Protein AF-A0A1G8K742-F1 (afdb_monomer)

Radius of gyration: 28.36 Å; Cα contacts (8 Å, |Δi|>4): 478; chains: 1; bounding box: 85×46×81 Å

Nearest PDB structures (foldseek):
  1j8k-assembly1_A  TM=5.543E-01  e=5.744E-02  Homo sapiens
  2bpb-assembly1_A  TM=5.027E-01  e=2.893E-02  Ancylobacter novellus
  7jg2-assembly1_E  TM=5.617E-01  e=4.244E-01  Mus musculus
  7kek-assembly1_C  TM=5.506E-01  e=4.008E-01  Tetrahymena thermophila
  5j12-assembly1_B  TM=5.180E-01  e=4.244E-01  Mus musculus

Organism: NCBI:txid718193

Sequence (312 aa):
MAKGVVFWLLLLSTASVHARNVEHLSINQVHSRPGEPLELTINVVGDAFVVEQLRFFLVQDGHRTLLHRSSVNNYKLHLEGSEPVNGNRAEVLVSSLFHDSADTQIHFSVTLDGDKAHSPQVMTSVQPVAAATVTAAAPRTRSATLKACPLNGNSFWSMSRELAPQLGLGHYGAMMALLQVNPDCFTNGDPQKLHCEALACPPALVLNQWQNEARAKLAFYRAPEVKPRPAIVMDKRSLWSVARDTATKMGLGRYGALMALVQANPGCFRSGNPNYLICEQLSWPEAKIIGHWNSEVSAKKRFESLSKAGVR

Foldseek 3Di:
DDDDDDDDDDDDPPPPPPDWDFPDKWWDAWAAAAFAWTKGKMFTDTDLVQVVQKWKWWADPNDTFTWDWDDPDSGMIITTGPGGDHDQKIKMKIAGLQDPPPLRIQIFMWGRPHPDGDTGDRPPPNDDDDDDDDDDDDDDDDDDPPFWQACVPPQLQVSLCVCQVVLSAHSLLSSQQQLVQCVVQADLSPSRRGDDRITGHGDPVSSVVSRPVVVSVVVNPVVDPCPQDPWAFCPVPALQVVLVVCQVVLVADSLLSSQQQLVQCVVQADVSQSRRGNDRTTGHGDNVSSVVSRDVVVSVVVNVVSNVVPPD

Solvent-accessible surface area (backbone atoms only — not comparable to full-atom values): 18296 Å² total; per-residue (Å²): 136,87,88,82,89,82,84,85,84,79,79,83,81,77,78,78,78,76,80,88,56,80,75,43,76,46,67,66,47,53,70,26,40,58,62,34,39,45,34,35,33,32,38,46,45,51,51,67,71,60,59,72,33,57,43,45,24,43,46,54,99,91,42,77,45,73,37,48,77,46,78,77,50,98,43,31,36,38,37,39,39,94,52,55,36,75,58,51,53,47,35,38,40,35,28,42,80,89,37,81,52,79,94,55,46,49,58,40,57,42,62,34,49,56,90,64,49,65,74,56,76,72,63,76,80,76,78,87,75,78,94,76,83,89,80,90,78,86,84,88,74,87,85,76,84,64,76,60,41,78,35,89,90,48,53,63,67,61,40,21,52,68,43,6,71,81,67,72,30,38,47,42,7,29,41,51,28,39,46,71,64,35,47,88,35,17,61,93,64,34,77,89,42,67,74,57,78,60,41,57,46,58,53,70,75,47,43,67,73,21,54,52,35,70,60,22,41,51,48,55,70,61,44,62,78,74,67,75,71,76,60,46,68,36,86,92,52,52,64,67,57,53,14,53,75,42,5,74,82,67,73,30,43,54,41,8,29,36,48,20,44,46,69,53,34,61,90,31,21,57,89,61,10,75,85,41,69,75,53,63,57,40,57,78,49,52,71,71,46,43,62,74,21,61,45,44,69,61,24,42,56,49,50,55,55,33,53,62,60,58,79,115

Secondary structure (DSSP, 8-state):
---------------------EEEEEEEEE-PPTTSEEEEEEEEEE-HHHHTTEEEEEEETTEEEEPEEEEEETTEEEEEEEEE-SSSEEEEEEEETTB-SGGG-EEEEEE--TT--------------------PPPPP--------EE-TT--HHHHHHHHHHHHTS-HHHHHHHHHHH-GGGBGGG-TT-B--SEEPPPPHHHHHHT--HHHHHHHHHHS----PPPPEE-TT--HHHHHHHHHHHHT--HHHHHHHHHHH-GGGBGGG-TT-B--SEEPPPPHHHHHHT--HHHHHHHHHHHHHHTT-

Mean predicted aligned error: 19.48 Å

pLDDT: mean 74.61, std 19.93, range [25.94, 97.56]

Structure (mmCIF, N/CA/C/O backbone):
data_AF-A0A1G8K742-F1
#
_entry.id   AF-A0A1G8K742-F1
#
loop_
_atom_site.group_PDB
_atom_site.id
_atom_site.type_symbol
_atom_site.label_atom_id
_atom_site.label_alt_id
_atom_site.label_comp_id
_atom_site.label_asym_id
_atom_site.label_entity_id
_atom_site.label_seq_id
_atom_site.pdbx_PDB_ins_code
_atom_site.Cartn_x
_atom_site.Cartn_y
_atom_site.Cartn_z
_atom_site.occupancy
_atom_site.B_iso_or_equiv
_atom_site.auth_seq_id
_atom_site.auth_comp_id
_atom_site.auth_asym_id
_atom_site.auth_atom_id
_atom_site.pdbx_PDB_model_num
ATOM 1 N N . MET A 1 1 ? 60.075 24.346 11.121 1.00 41.12 1 MET A N 1
ATOM 2 C CA . MET A 1 1 ? 59.333 23.703 12.224 1.00 41.12 1 MET A CA 1
ATOM 3 C C . MET A 1 1 ? 57.973 24.372 12.358 1.00 41.12 1 MET A C 1
ATOM 5 O O . MET A 1 1 ? 57.927 25.592 12.360 1.00 41.12 1 MET A O 1
ATOM 9 N N . ALA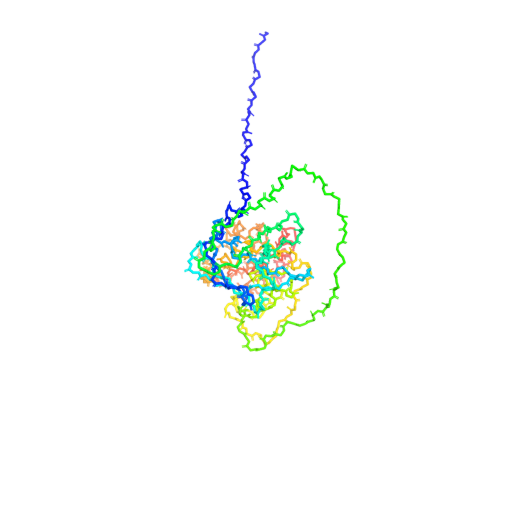 A 1 2 ? 56.937 23.545 12.526 1.00 44.25 2 ALA A N 1
ATOM 10 C CA . ALA A 1 2 ? 55.597 23.835 13.048 1.00 44.25 2 ALA A CA 1
ATOM 11 C C . ALA A 1 2 ? 54.505 24.454 12.133 1.00 44.25 2 ALA A C 1
ATOM 13 O O . ALA A 1 2 ? 54.686 25.509 11.536 1.00 44.25 2 ALA A O 1
ATOM 14 N N . LYS A 1 3 ? 53.319 23.823 12.267 1.00 39.44 3 LYS A N 1
ATOM 15 C CA . LYS A 1 3 ? 51.925 24.278 12.039 1.00 39.44 3 LYS A CA 1
ATOM 16 C C . LYS A 1 3 ? 51.399 24.116 10.598 1.00 39.44 3 LYS A C 1
ATOM 18 O O . LYS A 1 3 ? 52.023 24.576 9.664 1.00 39.44 3 LYS A O 1
ATOM 23 N N . GLY A 1 4 ? 50.254 23.487 10.336 1.00 36.38 4 GLY A N 1
ATOM 24 C CA . GLY A 1 4 ? 49.206 23.001 11.226 1.00 36.38 4 GLY A CA 1
ATOM 25 C C . GLY A 1 4 ? 48.224 22.093 10.481 1.00 36.38 4 GLY A C 1
ATOM 26 O O . GLY A 1 4 ? 48.025 22.205 9.276 1.00 36.38 4 GLY A O 1
ATOM 27 N N . VAL A 1 5 ? 47.654 21.166 11.243 1.00 49.41 5 VAL A N 1
ATOM 28 C CA . VAL A 1 5 ? 46.592 20.235 10.865 1.00 49.41 5 VAL A CA 1
ATOM 29 C C . VAL A 1 5 ? 45.281 21.016 10.750 1.00 49.41 5 VAL A C 1
ATOM 31 O O . VAL A 1 5 ? 44.899 21.688 11.705 1.00 49.41 5 VAL A O 1
ATOM 34 N N . VAL A 1 6 ? 44.575 20.912 9.621 1.00 50.62 6 VAL A N 1
ATOM 35 C CA . VAL A 1 6 ? 43.175 21.352 9.510 1.00 50.62 6 VAL A CA 1
ATOM 36 C C . VAL A 1 6 ? 42.307 20.114 9.330 1.00 50.62 6 VAL A C 1
ATOM 38 O O . VAL A 1 6 ? 42.258 19.498 8.269 1.00 50.62 6 VAL A O 1
ATOM 41 N N . PHE A 1 7 ? 41.666 19.742 10.433 1.00 44.56 7 PHE A N 1
ATOM 42 C CA . PHE A 1 7 ? 40.641 18.715 10.548 1.00 44.56 7 PHE A CA 1
ATOM 43 C C . PHE A 1 7 ? 39.341 19.284 9.957 1.00 44.56 7 PHE A C 1
ATOM 45 O O . PHE A 1 7 ? 38.798 20.247 10.497 1.00 44.56 7 PHE A O 1
ATOM 52 N N . TRP A 1 8 ? 38.838 18.729 8.851 1.00 48.31 8 TRP A N 1
ATOM 53 C CA . TRP A 1 8 ? 37.504 19.077 8.351 1.00 48.31 8 TRP A CA 1
ATOM 54 C C . TRP A 1 8 ? 36.478 18.106 8.937 1.00 48.31 8 TRP A C 1
ATOM 56 O O . TRP A 1 8 ? 36.370 16.947 8.542 1.00 48.31 8 TRP A O 1
ATOM 66 N N . LEU A 1 9 ? 35.771 18.611 9.944 1.00 48.31 9 LEU A N 1
ATOM 67 C CA . LEU A 1 9 ? 34.663 17.986 10.648 1.00 48.31 9 LEU A CA 1
ATOM 68 C C . LEU A 1 9 ? 33.401 18.140 9.779 1.00 48.31 9 LEU A C 1
ATOM 70 O O . LEU A 1 9 ? 32.809 19.217 9.736 1.00 48.31 9 LEU A O 1
ATOM 74 N N . LEU A 1 10 ? 33.006 17.097 9.046 1.00 43.19 10 LEU A N 1
ATOM 75 C CA . LEU A 1 10 ? 31.759 17.105 8.273 1.00 43.19 10 LEU A CA 1
ATOM 76 C C . LEU A 1 10 ? 30.641 16.430 9.072 1.00 43.19 10 LEU A C 1
ATOM 78 O O . LEU A 1 10 ? 30.664 15.231 9.341 1.00 43.19 10 LEU A O 1
ATOM 82 N N . LEU A 1 11 ? 29.702 17.287 9.472 1.00 39.34 11 LEU A N 1
ATOM 83 C CA . LEU A 1 11 ? 28.493 17.052 10.247 1.00 39.34 11 LEU A CA 1
ATOM 84 C C . LEU A 1 11 ? 27.749 15.757 9.883 1.00 39.34 11 LEU A C 1
ATOM 86 O O . LEU A 1 11 ? 27.184 15.629 8.797 1.00 39.34 11 LEU A O 1
ATOM 90 N N . LEU A 1 12 ? 27.629 14.866 10.870 1.00 40.75 12 LEU A N 1
ATOM 91 C CA . LEU A 1 12 ? 26.560 13.875 10.931 1.00 40.75 12 LEU A CA 1
ATOM 92 C C . LEU A 1 12 ? 25.218 14.599 11.095 1.00 40.75 12 LEU A C 1
ATOM 94 O O . LEU A 1 12 ? 24.884 15.080 12.175 1.00 40.75 12 LEU A O 1
ATOM 98 N N . SER A 1 13 ? 24.432 14.664 10.024 1.00 35.12 13 SER A N 1
ATOM 99 C CA . SER A 1 13 ? 23.017 15.030 10.099 1.00 35.12 13 SER A CA 1
ATOM 100 C C . SER A 1 13 ? 22.247 13.812 10.616 1.00 35.12 13 SER A C 1
ATOM 102 O O . SER A 1 13 ? 21.792 12.968 9.846 1.00 35.12 13 SER A O 1
ATOM 104 N N . THR A 1 14 ? 22.131 13.672 11.936 1.00 35.28 14 THR A N 1
ATOM 105 C CA . THR A 1 14 ? 21.194 12.716 12.530 1.00 35.28 14 THR A CA 1
ATOM 106 C C . THR A 1 14 ? 19.783 13.233 12.271 1.00 35.28 14 THR A C 1
ATOM 108 O O . THR A 1 14 ? 19.314 14.150 12.942 1.00 35.28 14 THR A O 1
ATOM 111 N N . ALA A 1 15 ? 19.104 12.678 11.268 1.00 35.41 15 ALA A N 1
ATOM 112 C CA . ALA A 1 15 ? 17.666 12.844 11.148 1.00 35.41 15 ALA A CA 1
ATOM 113 C C . ALA A 1 15 ? 17.024 12.154 12.358 1.00 35.41 15 ALA A C 1
ATOM 115 O O . ALA A 1 15 ? 16.980 10.926 12.429 1.00 35.41 15 ALA A O 1
ATOM 116 N N . SER A 1 16 ? 16.568 12.943 13.331 1.00 31.92 16 SER A N 1
ATOM 117 C CA . SER A 1 16 ? 15.774 12.443 14.449 1.00 31.92 16 SER A CA 1
ATOM 118 C C . SER A 1 16 ? 14.459 11.903 13.901 1.00 31.92 16 SER A C 1
ATOM 120 O O . SER A 1 16 ? 13.527 12.659 13.614 1.00 31.92 16 SER A O 1
ATOM 122 N N . VAL A 1 17 ? 14.386 10.583 13.734 1.00 35.59 17 VAL A N 1
ATOM 123 C CA . VAL A 1 17 ? 13.129 9.868 13.527 1.00 35.59 17 VAL A CA 1
ATOM 124 C C . VAL A 1 17 ? 12.307 10.081 14.795 1.00 35.59 17 VAL A C 1
ATOM 126 O O . VAL A 1 17 ? 12.571 9.464 15.822 1.00 35.59 17 VAL A O 1
ATOM 129 N N . HIS A 1 18 ? 11.354 11.011 14.753 1.00 34.62 18 HIS A N 1
ATOM 130 C CA . HIS A 1 18 ? 10.411 11.192 15.849 1.00 34.62 18 HIS A CA 1
ATOM 131 C C . HIS A 1 18 ? 9.532 9.941 15.913 1.00 34.62 18 HIS A C 1
ATOM 133 O O . HIS A 1 18 ? 8.782 9.648 14.978 1.00 34.62 18 HIS A O 1
ATOM 139 N N . ALA A 1 19 ? 9.664 9.178 16.997 1.00 35.62 19 ALA A N 1
ATOM 140 C CA . ALA A 1 19 ? 8.744 8.100 17.319 1.00 35.62 19 ALA A CA 1
ATOM 141 C C . ALA A 1 19 ? 7.356 8.713 17.565 1.00 35.62 19 ALA A C 1
ATOM 143 O O . ALA A 1 19 ? 7.204 9.601 18.402 1.00 35.62 19 ALA A O 1
ATOM 144 N N . ARG A 1 20 ? 6.358 8.291 16.784 1.00 46.97 20 ARG A N 1
ATOM 145 C CA . ARG A 1 20 ? 4.969 8.753 16.908 1.00 46.97 20 ARG A CA 1
ATOM 146 C C . ARG A 1 20 ? 4.300 7.984 18.044 1.00 46.97 20 ARG A C 1
ATOM 148 O O . ARG A 1 20 ? 4.162 6.770 17.934 1.00 46.97 20 ARG A O 1
ATOM 155 N N . ASN A 1 21 ? 3.887 8.685 19.096 1.00 55.66 21 ASN A N 1
ATOM 156 C CA . ASN A 1 21 ? 3.278 8.105 20.295 1.00 55.66 21 ASN A CA 1
ATOM 157 C C . ASN A 1 21 ? 1.859 8.661 20.508 1.00 55.66 21 ASN A C 1
ATOM 159 O O . ASN A 1 21 ? 1.516 9.718 19.978 1.00 55.66 21 ASN A O 1
ATOM 163 N N . VAL A 1 22 ? 1.035 7.956 21.293 1.00 55.38 22 VAL A N 1
ATOM 164 C CA . VAL A 1 22 ? -0.133 8.584 21.932 1.00 55.38 22 VAL A CA 1
ATOM 165 C C . VAL A 1 22 ? 0.420 9.567 22.954 1.00 55.38 22 VAL A C 1
ATOM 167 O O . VAL A 1 22 ? 1.151 9.162 23.855 1.00 55.38 22 VAL A O 1
ATOM 170 N N . GLU A 1 23 ? 0.123 10.851 22.790 1.00 58.19 23 GLU A N 1
ATOM 171 C CA . GLU A 1 23 ? 0.638 11.891 23.683 1.00 58.19 23 GLU A CA 1
ATOM 172 C C . GLU A 1 23 ? -0.195 11.964 24.960 1.00 58.19 23 GLU A C 1
ATOM 174 O O . GLU A 1 23 ? 0.343 12.144 26.051 1.00 58.19 23 GLU A O 1
ATOM 179 N N . HIS A 1 24 ? -1.513 11.797 24.834 1.00 64.50 24 HIS A N 1
ATOM 180 C CA . HIS A 1 24 ? -2.424 11.874 25.962 1.00 64.50 24 HIS A CA 1
ATOM 181 C C . HIS A 1 24 ? -3.714 11.091 25.706 1.00 64.50 24 HIS A C 1
ATOM 183 O O . HIS A 1 24 ? -4.281 11.128 24.613 1.00 64.50 24 HIS A O 1
ATOM 189 N N . LEU A 1 25 ? -4.222 10.432 26.745 1.00 73.62 25 LEU A N 1
ATOM 190 C CA . LEU A 1 25 ? -5.526 9.777 26.747 1.00 73.62 25 LEU A CA 1
ATOM 191 C C . LEU A 1 25 ? -6.240 10.121 28.053 1.00 73.62 25 LEU A C 1
ATOM 193 O O . LEU A 1 25 ? -5.670 9.958 29.130 1.00 73.62 25 LEU A O 1
ATOM 197 N N . SER A 1 26 ? -7.481 10.597 27.969 1.00 73.56 26 SER A N 1
ATOM 198 C CA . SER A 1 26 ? -8.303 10.877 29.148 1.00 73.56 26 SER A CA 1
ATOM 199 C C . SER A 1 26 ? -9.765 10.528 28.931 1.00 73.56 26 SER A C 1
ATOM 201 O O . SER A 1 26 ? -10.294 10.640 27.829 1.00 73.56 26 SER A O 1
AT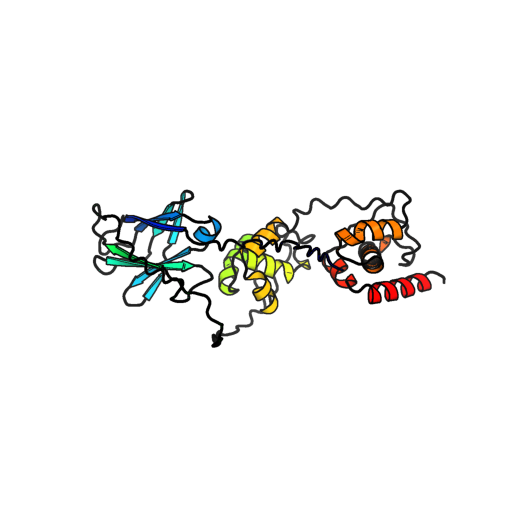OM 203 N N . ILE A 1 27 ? -10.446 10.133 30.003 1.00 79.19 27 ILE A N 1
ATOM 204 C CA . ILE A 1 27 ? -11.899 9.966 29.982 1.00 79.19 27 ILE A CA 1
ATOM 205 C C . ILE A 1 27 ? -12.549 11.328 30.176 1.00 79.19 27 ILE A C 1
ATOM 207 O O . ILE A 1 27 ? -12.141 12.107 31.035 1.00 79.19 27 ILE A O 1
ATOM 211 N N . ASN A 1 28 ? -13.556 11.601 29.356 1.00 77.31 28 ASN A N 1
ATOM 212 C CA . ASN A 1 28 ? -14.324 12.833 29.389 1.00 77.31 28 ASN A CA 1
ATOM 213 C C . ASN A 1 28 ? -15.616 12.639 30.190 1.00 77.31 28 ASN A C 1
ATOM 215 O O . ASN A 1 28 ? -15.854 13.349 31.160 1.00 77.31 28 ASN A O 1
ATOM 219 N N . GLN A 1 29 ? -16.431 11.661 29.794 1.00 80.69 29 GLN A N 1
ATOM 220 C CA . GLN A 1 29 ? -17.738 11.396 30.396 1.00 80.69 29 GLN A CA 1
ATOM 221 C C . GLN A 1 29 ? -18.019 9.900 30.405 1.00 80.69 29 GLN A C 1
ATOM 223 O O . GLN A 1 29 ? -17.591 9.193 29.497 1.00 80.69 29 GLN A O 1
ATOM 228 N N . VAL A 1 30 ? -18.753 9.447 31.415 1.00 86.31 30 VAL A N 1
ATOM 229 C CA . VAL A 1 30 ? -19.239 8.073 31.559 1.00 86.31 30 VAL A CA 1
ATOM 230 C C . VAL A 1 30 ? -20.754 8.163 31.612 1.00 86.31 30 VAL A C 1
ATOM 232 O O . VAL A 1 30 ? -21.281 8.867 32.475 1.00 86.31 30 VAL A O 1
ATOM 235 N N . HIS A 1 31 ? -21.427 7.504 30.676 1.00 85.38 31 HIS A N 1
ATOM 236 C CA . HIS A 1 31 ? -22.881 7.583 30.522 1.00 85.38 31 HIS A CA 1
ATOM 237 C C . HIS A 1 31 ? -23.588 6.413 31.211 1.00 85.38 31 HIS A C 1
ATOM 239 O O . HIS A 1 31 ? -24.715 6.565 31.668 1.00 85.38 31 HIS A O 1
ATOM 245 N N . SER A 1 32 ? -22.899 5.281 31.369 1.00 86.19 32 SER A N 1
ATOM 246 C CA . SER A 1 32 ? -23.476 4.067 31.956 1.00 86.19 32 SER A CA 1
ATOM 247 C C . SER A 1 32 ? -23.549 4.057 33.472 1.00 86.19 32 SER A C 1
ATOM 249 O O . SER A 1 32 ? -22.669 4.565 34.182 1.00 86.19 32 SER A O 1
ATOM 251 N N . ARG A 1 33 ? -24.562 3.348 33.969 1.00 87.81 33 ARG A N 1
ATOM 252 C CA . ARG A 1 33 ? -24.737 2.986 35.378 1.00 87.81 33 ARG A CA 1
ATOM 253 C C . ARG A 1 33 ? -24.298 1.538 35.646 1.00 87.81 33 ARG A C 1
ATOM 255 O O . ARG A 1 3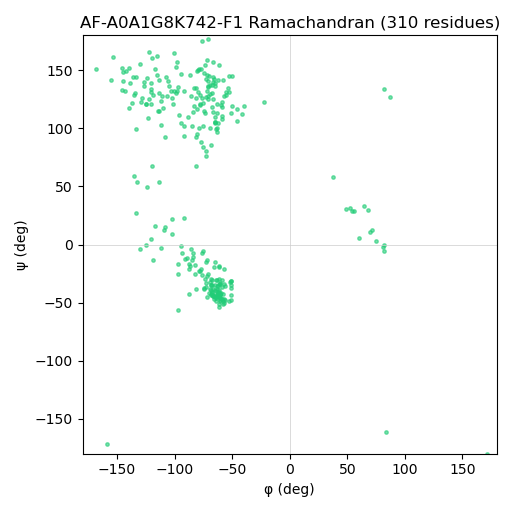3 ? -24.116 0.758 34.710 1.00 87.81 33 ARG A O 1
ATOM 262 N N . PRO A 1 34 ? -24.103 1.151 36.922 1.00 87.12 34 PRO A N 1
ATOM 263 C CA . PRO A 1 34 ? -23.837 -0.240 37.281 1.00 87.12 34 PRO A CA 1
ATOM 264 C C . PRO A 1 34 ? -24.895 -1.186 36.697 1.00 87.12 34 PRO A C 1
ATOM 266 O O . PRO A 1 34 ? -26.091 -0.938 36.847 1.00 87.12 34 PRO A O 1
ATOM 269 N N . GLY A 1 35 ? -24.457 -2.272 36.056 1.00 87.00 35 GLY A N 1
ATOM 270 C CA . GLY A 1 35 ? -25.347 -3.241 35.407 1.00 87.00 35 GLY A CA 1
ATOM 271 C C . GLY A 1 35 ? -25.840 -2.858 34.004 1.00 87.00 35 GLY A C 1
ATOM 272 O O . GLY A 1 35 ? -26.547 -3.655 33.393 1.00 87.00 35 GLY A O 1
ATOM 273 N N . GLU A 1 36 ? -25.458 -1.695 33.470 1.00 90.69 36 GLU A N 1
ATOM 274 C CA . GLU A 1 36 ? -25.695 -1.313 32.069 1.00 90.69 36 GLU A CA 1
ATOM 275 C C . GLU A 1 36 ? -24.448 -1.580 31.208 1.00 90.69 36 GLU A C 1
ATOM 277 O O . GLU A 1 36 ? -23.333 -1.652 31.746 1.00 90.69 36 GLU A O 1
ATOM 282 N N . PRO A 1 37 ? -24.593 -1.742 29.877 1.00 92.75 37 PRO A N 1
ATOM 283 C CA . PRO A 1 37 ? -23.447 -1.809 28.980 1.00 92.75 37 PRO A CA 1
ATOM 284 C C . PRO A 1 37 ? -22.582 -0.555 29.067 1.00 92.75 37 PRO A C 1
ATOM 286 O O . PRO A 1 37 ? -23.109 0.545 29.217 1.00 92.75 37 PRO A O 1
ATOM 289 N N . LEU A 1 38 ? -21.255 -0.716 28.994 1.00 93.06 38 LEU A N 1
ATOM 290 C CA . LEU A 1 38 ? -20.324 0.406 29.131 1.00 93.06 38 LEU A CA 1
ATOM 291 C C . LEU A 1 38 ? -20.454 1.386 27.959 1.00 93.06 38 LEU A C 1
ATOM 293 O O . LEU A 1 38 ? -20.238 1.018 26.814 1.00 93.06 38 LEU A O 1
ATOM 297 N N . GLU A 1 39 ? -20.685 2.649 28.264 1.00 92.81 39 GLU A N 1
ATOM 298 C CA . GLU A 1 39 ? -20.860 3.749 27.332 1.00 92.81 39 GLU A CA 1
ATOM 299 C C . GLU A 1 39 ? -20.123 4.956 27.908 1.00 92.81 39 GLU A C 1
ATOM 301 O O . GLU A 1 39 ? -20.406 5.432 29.015 1.00 92.81 39 GLU A O 1
ATOM 306 N N . LEU A 1 40 ? -19.113 5.434 27.186 1.00 92.38 40 LEU A N 1
ATOM 307 C CA . LEU A 1 40 ? -18.293 6.547 27.645 1.00 92.38 40 LEU A CA 1
ATOM 308 C C . LEU A 1 40 ? -17.672 7.319 26.485 1.00 92.38 40 LEU A C 1
ATOM 310 O O . LEU A 1 40 ? -17.534 6.836 25.362 1.00 92.38 40 LEU A O 1
ATOM 314 N N . THR A 1 41 ? -17.253 8.539 26.782 1.00 87.81 41 THR A N 1
ATOM 315 C CA . THR A 1 41 ? -16.537 9.406 25.854 1.00 87.81 41 THR A CA 1
ATOM 316 C C . THR A 1 41 ? -15.116 9.605 26.360 1.00 87.81 41 THR A C 1
ATOM 318 O O . THR A 1 41 ? -14.919 10.003 27.510 1.00 87.81 41 THR A O 1
ATOM 321 N N . ILE A 1 42 ? -14.122 9.417 25.495 1.00 87.69 42 ILE A N 1
ATOM 322 C CA . ILE A 1 42 ? -12.713 9.707 25.789 1.00 87.69 42 ILE A CA 1
ATOM 323 C C . ILE A 1 42 ? -12.169 10.796 24.877 1.00 87.69 42 ILE A C 1
ATOM 325 O O . ILE A 1 42 ? -12.590 10.931 23.727 1.00 87.69 42 ILE A O 1
ATOM 329 N N . ASN A 1 43 ? -11.193 11.541 25.384 1.00 77.69 43 ASN A N 1
ATOM 330 C CA . ASN A 1 43 ? -10.322 12.365 24.573 1.00 77.69 43 ASN A CA 1
ATOM 331 C C . ASN A 1 43 ? -9.003 11.622 24.317 1.00 77.69 43 ASN A C 1
ATOM 333 O O . ASN A 1 43 ? -8.374 11.117 25.248 1.00 77.69 43 ASN A O 1
ATOM 337 N N . VAL A 1 44 ? -8.563 11.597 23.063 1.00 79.12 44 VAL A N 1
ATOM 338 C CA . VAL A 1 44 ? -7.265 11.059 22.656 1.00 79.12 44 VAL A CA 1
ATOM 339 C C . VAL A 1 44 ? -6.520 12.144 21.893 1.00 79.12 44 VAL A C 1
ATOM 341 O O . VAL A 1 44 ? -7.003 12.644 20.878 1.00 79.12 44 VAL A O 1
ATOM 344 N N . VAL A 1 45 ? -5.343 12.512 22.391 1.00 64.38 45 VAL A N 1
ATOM 345 C CA . VAL A 1 45 ? -4.428 13.444 21.732 1.00 64.38 45 VAL A CA 1
ATOM 346 C C . VAL A 1 45 ? -3.205 12.659 21.287 1.00 64.38 45 VAL A C 1
ATOM 348 O O . VAL A 1 45 ? -2.541 11.980 22.071 1.00 64.38 45 VAL A O 1
ATOM 351 N N . GLY A 1 46 ? -2.935 12.726 19.997 1.00 64.06 46 GLY A N 1
ATOM 352 C CA . GLY A 1 46 ? -1.821 12.055 19.359 1.00 64.06 46 GLY A CA 1
ATOM 353 C C . GLY A 1 46 ? -1.952 12.176 17.851 1.00 64.06 46 GLY A C 1
ATOM 354 O O . GLY A 1 46 ? -2.907 12.762 17.336 1.00 64.06 46 GLY A O 1
ATOM 355 N N . ASP A 1 47 ? -0.995 11.603 17.133 1.00 61.94 47 ASP A N 1
ATOM 356 C CA . ASP A 1 47 ? -1.085 11.505 15.680 1.00 61.94 47 ASP A CA 1
ATOM 357 C C . ASP A 1 47 ? -2.383 10.763 15.297 1.00 61.94 47 ASP A C 1
ATOM 359 O O . ASP A 1 47 ? -2.652 9.670 15.801 1.00 61.94 47 ASP A O 1
ATOM 363 N N . ALA A 1 48 ? -3.193 11.357 14.412 1.00 58.66 48 ALA A N 1
ATOM 364 C CA . ALA A 1 48 ? -4.502 10.830 14.015 1.00 58.66 48 ALA A CA 1
ATOM 365 C C . ALA A 1 48 ? -4.441 9.358 13.563 1.00 58.66 48 ALA A C 1
ATOM 367 O O . ALA A 1 48 ? -5.360 8.582 13.818 1.00 58.66 48 ALA A O 1
ATOM 368 N N . PHE A 1 49 ? -3.326 8.943 12.960 1.00 56.09 49 PHE A N 1
ATOM 369 C CA . PHE A 1 49 ? -3.096 7.563 12.547 1.00 56.09 49 PHE A CA 1
ATOM 370 C C . PHE A 1 49 ? -2.833 6.614 13.727 1.00 56.09 49 PHE A C 1
ATOM 372 O O . PHE A 1 49 ? -3.229 5.452 13.669 1.00 56.09 49 PHE A O 1
ATOM 379 N N . VAL A 1 50 ? -2.198 7.084 14.805 1.00 63.59 50 VAL A N 1
ATOM 380 C CA . VAL A 1 50 ? -2.022 6.301 16.041 1.00 63.59 50 VAL A CA 1
ATOM 381 C C . VAL A 1 50 ? -3.368 6.135 16.747 1.00 63.59 50 VAL A C 1
ATOM 383 O O . VAL A 1 50 ? -3.697 5.030 17.175 1.00 63.59 50 VAL A O 1
ATOM 386 N N . VAL A 1 51 ? -4.182 7.194 16.796 1.00 68.44 51 VAL A N 1
ATOM 387 C CA . VAL A 1 51 ? -5.537 7.151 17.375 1.00 68.44 51 VAL A CA 1
ATOM 388 C C . VAL A 1 51 ? -6.424 6.147 16.633 1.00 68.44 51 VAL A C 1
ATOM 390 O O . VAL A 1 51 ? -7.106 5.336 17.261 1.00 68.44 51 VAL A O 1
ATOM 393 N N . GLU A 1 52 ? -6.352 6.118 15.298 1.00 67.19 52 GLU A N 1
ATOM 394 C CA . GLU A 1 52 ? -7.062 5.133 14.470 1.00 67.19 52 GLU A CA 1
ATOM 395 C C . GLU A 1 52 ? -6.650 3.678 14.752 1.00 67.19 52 GLU A C 1
ATOM 397 O O . GLU A 1 52 ? -7.423 2.769 14.453 1.00 67.19 52 GLU A O 1
ATOM 402 N N . GLN A 1 53 ? -5.499 3.416 15.364 1.00 68.38 53 GLN A N 1
ATOM 403 C CA . GLN A 1 53 ? -5.053 2.055 15.687 1.00 68.38 53 GLN A CA 1
ATOM 404 C C . GLN A 1 53 ? -5.429 1.596 17.092 1.00 68.38 53 GLN A C 1
ATOM 406 O O . GLN A 1 53 ? -5.209 0.427 17.416 1.00 68.38 53 GLN A O 1
ATOM 411 N N . LEU A 1 54 ? -5.968 2.486 17.926 1.00 80.00 54 LEU A N 1
ATOM 412 C CA . LEU A 1 54 ? -6.337 2.129 19.288 1.00 80.00 54 LEU A CA 1
ATOM 413 C C . LEU A 1 54 ? -7.559 1.213 19.291 1.00 80.00 54 LEU A C 1
ATOM 415 O O . LEU A 1 54 ? -8.601 1.517 18.699 1.00 80.00 54 LEU A O 1
ATOM 419 N N . ARG A 1 55 ? -7.406 0.093 19.987 1.00 83.62 55 ARG A N 1
ATOM 420 C CA . ARG A 1 55 ? -8.468 -0.835 20.354 1.00 83.62 55 ARG A CA 1
ATOM 421 C C . ARG A 1 55 ? -8.747 -0.659 21.834 1.00 83.62 55 ARG A C 1
ATOM 423 O O . ARG A 1 55 ? -7.817 -0.495 22.621 1.00 83.62 55 ARG A O 1
ATOM 430 N N . PHE A 1 56 ? -10.019 -0.716 22.186 1.00 89.62 56 PHE A N 1
ATOM 431 C CA . PHE A 1 56 ? -10.494 -0.521 23.544 1.00 89.62 56 PHE A CA 1
ATOM 432 C C . PHE A 1 56 ? -11.227 -1.782 23.965 1.00 89.62 56 PHE A C 1
ATOM 434 O O . PHE A 1 56 ? -12.060 -2.284 23.214 1.00 89.62 56 PHE A O 1
ATOM 441 N N . PHE A 1 57 ? -10.900 -2.305 25.135 1.00 90.31 57 PHE A N 1
ATOM 442 C CA . PHE A 1 57 ? -11.490 -3.523 25.663 1.00 90.31 57 PHE A CA 1
ATOM 443 C C . PHE A 1 57 ? -12.035 -3.256 27.054 1.00 90.31 57 PHE A C 1
ATOM 445 O O . PHE A 1 57 ? -11.349 -2.645 27.867 1.00 90.31 57 PHE A O 1
ATOM 452 N N . LEU A 1 58 ? -13.229 -3.758 27.333 1.00 92.06 58 LEU A N 1
ATOM 453 C CA . LEU A 1 58 ? -13.727 -3.940 28.687 1.00 92.06 58 LEU A CA 1
ATOM 454 C C . LEU A 1 58 ? -13.068 -5.190 29.277 1.00 92.06 58 LEU A C 1
ATOM 456 O O . LEU A 1 58 ? -13.058 -6.241 28.633 1.00 92.06 58 LEU A O 1
ATOM 460 N N . VAL A 1 59 ? -12.485 -5.068 30.467 1.00 90.62 59 VAL A N 1
ATOM 461 C CA . VAL A 1 59 ? -11.828 -6.168 31.180 1.00 90.62 59 VAL A CA 1
ATOM 462 C C . VAL A 1 59 ? -12.653 -6.542 32.403 1.00 90.62 59 VAL A C 1
ATOM 464 O O . VAL A 1 59 ? -12.836 -5.718 33.298 1.00 90.62 59 VAL A O 1
ATOM 467 N N . GLN A 1 60 ? -13.163 -7.773 32.437 1.00 86.75 60 GLN A N 1
ATOM 468 C CA . GLN A 1 60 ? -14.006 -8.281 33.526 1.00 86.75 60 GLN A CA 1
ATOM 469 C C . GLN A 1 60 ? -13.749 -9.759 33.750 1.00 86.75 60 GLN A C 1
ATOM 471 O O . GLN A 1 60 ? -13.674 -10.522 32.792 1.00 86.75 60 GLN A O 1
ATOM 476 N N . ASP A 1 61 ? -13.574 -10.161 35.009 1.00 86.38 61 ASP A N 1
ATOM 477 C CA . ASP A 1 61 ? -13.358 -11.563 35.392 1.00 86.38 61 ASP A CA 1
ATOM 478 C C . ASP A 1 61 ? -12.215 -12.247 34.605 1.00 86.38 61 ASP A C 1
ATOM 480 O O . ASP A 1 61 ? -12.240 -13.442 34.326 1.00 86.38 61 ASP A O 1
ATOM 484 N N . GLY A 1 62 ? -11.198 -11.468 34.212 1.00 82.12 62 GLY A N 1
ATOM 485 C CA . GLY A 1 62 ? -10.066 -11.925 33.396 1.00 82.12 62 GLY A CA 1
ATOM 486 C C . GLY A 1 62 ? -10.335 -12.011 31.886 1.00 82.12 62 GLY A C 1
ATOM 487 O O . GLY A 1 62 ? -9.413 -12.306 31.122 1.00 82.12 62 GLY A O 1
ATOM 488 N N . HIS A 1 63 ? -11.553 -11.716 31.434 1.00 83.56 63 HIS A N 1
ATOM 489 C CA . HIS A 1 63 ? -11.948 -11.677 30.029 1.00 83.56 63 HIS A CA 1
ATOM 490 C C . HIS A 1 63 ? -11.859 -10.263 29.446 1.00 83.56 63 HIS A C 1
ATOM 492 O O . HIS A 1 63 ? -12.069 -9.275 30.143 1.00 83.56 63 HIS A O 1
ATOM 498 N N . ARG A 1 64 ? -11.525 -10.176 28.151 1.00 85.56 64 ARG A N 1
ATOM 499 C CA . ARG A 1 64 ? -11.430 -8.924 27.386 1.00 85.56 64 ARG A CA 1
ATOM 500 C C . ARG A 1 64 ? -12.519 -8.907 26.315 1.00 85.56 64 ARG A C 1
ATOM 502 O O . ARG A 1 64 ? -12.436 -9.691 25.368 1.00 85.56 64 ARG A O 1
ATOM 509 N N . THR A 1 65 ? -13.470 -7.987 26.418 1.00 84.06 65 THR A N 1
ATOM 510 C CA . THR A 1 65 ? -14.530 -7.785 25.418 1.00 84.06 65 THR A CA 1
ATOM 511 C C . THR A 1 65 ? -14.252 -6.502 24.640 1.00 84.06 65 THR A C 1
ATOM 513 O O . THR A 1 65 ? -14.001 -5.455 25.231 1.00 84.06 65 THR A O 1
ATOM 516 N N . LEU A 1 66 ? -14.238 -6.572 23.306 1.00 86.38 66 LEU A N 1
ATOM 517 C CA . LEU A 1 66 ? -13.938 -5.415 22.457 1.00 86.38 66 LEU A CA 1
ATOM 518 C C . LEU A 1 66 ? -15.072 -4.383 22.535 1.00 86.38 66 LEU A C 1
ATOM 520 O O . LEU A 1 66 ? -16.231 -4.720 22.311 1.00 86.38 66 LEU A O 1
ATOM 524 N N . LEU A 1 67 ? -14.718 -3.125 22.785 1.00 87.69 67 LEU A N 1
ATOM 525 C CA . LEU A 1 67 ? -15.642 -1.999 22.724 1.00 87.69 67 LEU A CA 1
ATOM 526 C C . LEU A 1 67 ? -15.776 -1.510 21.279 1.00 87.69 67 LEU A C 1
ATOM 528 O O . LEU A 1 67 ? -14.780 -1.327 20.566 1.00 87.69 67 LEU A O 1
ATOM 532 N N . HIS A 1 68 ? -17.012 -1.263 20.856 1.00 87.88 68 HIS A N 1
ATOM 533 C CA . HIS A 1 68 ? -17.287 -0.518 19.641 1.00 87.88 68 HIS A CA 1
ATOM 534 C C . HIS A 1 68 ? -16.806 0.924 19.814 1.00 87.88 68 HIS A C 1
ATOM 536 O O . HIS A 1 68 ? -16.916 1.500 20.894 1.00 87.88 68 HIS A O 1
ATOM 542 N N . ARG A 1 69 ? -16.254 1.512 18.749 1.00 88.81 69 ARG A N 1
ATOM 543 C CA . ARG A 1 69 ? -15.794 2.902 18.761 1.00 88.81 69 ARG A CA 1
ATOM 544 C C . ARG A 1 69 ? -16.409 3.681 17.611 1.00 88.81 69 ARG A C 1
ATOM 546 O O . ARG A 1 69 ? -16.408 3.211 16.471 1.00 88.81 69 ARG A O 1
ATOM 553 N N . SER A 1 70 ? -16.787 4.919 17.883 1.00 81.25 70 SER A N 1
ATOM 554 C CA . SER A 1 70 ? -17.165 5.898 16.870 1.00 81.25 70 SER A CA 1
ATOM 555 C C . SER A 1 70 ? -16.487 7.240 17.152 1.00 81.25 70 SER A C 1
ATOM 557 O O . SER A 1 70 ? -16.237 7.623 18.296 1.00 81.25 70 SER A O 1
ATOM 559 N N . SER A 1 71 ? -16.096 7.951 16.095 1.00 81.62 71 SER A N 1
ATOM 560 C CA . SER A 1 71 ? -15.472 9.268 16.235 1.00 81.62 71 SER A CA 1
ATOM 561 C C . SER A 1 71 ? -16.547 10.328 16.439 1.00 81.62 71 SER A C 1
ATOM 563 O O . SER A 1 71 ? -17.438 10.470 15.608 1.00 81.62 71 SER A O 1
ATOM 565 N N . VAL A 1 72 ? -16.426 11.113 17.510 1.00 76.19 72 VAL A N 1
ATOM 566 C CA . VAL A 1 72 ? -17.247 12.317 17.713 1.00 76.19 72 VAL A CA 1
ATOM 567 C C . VAL A 1 72 ? -16.579 13.512 17.030 1.00 76.19 72 VAL A C 1
ATOM 569 O O . VAL A 1 72 ? -17.242 14.315 16.381 1.00 76.19 72 VAL A O 1
ATOM 572 N N . ASN A 1 73 ? -15.253 13.633 17.168 1.00 76.19 73 ASN A N 1
ATOM 573 C CA . ASN A 1 73 ? -14.409 14.577 16.430 1.00 76.19 73 ASN A CA 1
ATOM 574 C C . ASN A 1 73 ? -12.938 14.102 16.420 1.00 76.19 73 ASN A C 1
ATOM 576 O O . ASN A 1 73 ? -12.639 13.005 16.885 1.00 76.19 73 ASN A O 1
ATOM 580 N N . ASN A 1 74 ? -12.016 14.939 15.927 1.00 66.31 74 ASN A N 1
ATOM 581 C CA . ASN A 1 74 ? -10.587 14.615 15.768 1.00 66.31 74 ASN A CA 1
ATOM 582 C C . ASN A 1 74 ? -9.858 14.188 17.053 1.00 66.31 74 ASN A C 1
ATOM 584 O O . ASN A 1 74 ? -8.807 13.564 16.965 1.00 66.31 74 ASN A O 1
ATOM 588 N N . TYR A 1 75 ? -10.389 14.532 18.225 1.00 72.88 75 TYR A N 1
ATOM 589 C CA . TYR A 1 75 ? -9.760 14.246 19.514 1.00 72.88 75 TYR A CA 1
ATOM 590 C C . TYR A 1 75 ? -10.681 13.479 20.448 1.00 72.88 75 TYR A C 1
ATOM 592 O O . TYR A 1 75 ? -10.294 13.222 21.580 1.00 72.88 75 TYR A O 1
ATOM 600 N N . LYS A 1 76 ? -11.907 13.159 20.023 1.00 80.94 76 LYS A N 1
ATOM 601 C CA . LYS A 1 76 ? -12.953 12.627 20.893 1.00 80.94 76 LYS A CA 1
ATOM 602 C C . LYS A 1 76 ? -13.553 11.370 20.288 1.00 80.94 76 LYS A C 1
ATOM 604 O O . LYS A 1 76 ? -14.100 11.407 19.184 1.00 80.94 76 LYS A O 1
ATOM 609 N N . LEU A 1 77 ? -13.484 10.282 21.045 1.00 87.31 77 LEU A N 1
ATOM 610 C CA . LEU A 1 77 ? -14.062 8.994 20.688 1.00 87.31 77 LEU A CA 1
ATOM 611 C C . LEU A 1 77 ? -15.204 8.665 21.642 1.00 87.31 77 LEU A C 1
ATOM 613 O O . LEU A 1 77 ? -15.121 8.932 22.841 1.00 87.31 77 LEU A O 1
ATOM 617 N N . HIS A 1 78 ? -16.248 8.075 21.088 1.00 91.19 78 HIS A N 1
ATOM 618 C CA . HIS A 1 78 ? -17.325 7.441 21.821 1.00 91.19 78 HIS A CA 1
ATOM 619 C C . HIS A 1 78 ? -17.089 5.929 21.817 1.00 91.19 78 HIS A C 1
ATOM 621 O O . HIS A 1 78 ? -16.754 5.368 20.769 1.00 91.19 78 HIS A O 1
ATOM 627 N N . LEU A 1 79 ? -17.192 5.303 22.988 1.00 93.25 79 LEU A N 1
ATOM 628 C CA . LEU A 1 79 ? -16.977 3.875 23.198 1.00 93.25 79 LEU A CA 1
ATOM 629 C C . LEU A 1 79 ? -18.245 3.235 23.757 1.00 93.25 79 LEU A C 1
ATOM 631 O O . LEU A 1 79 ? -18.798 3.754 24.724 1.00 93.25 79 LEU A O 1
ATOM 635 N N . GLU A 1 80 ? -18.634 2.098 23.185 1.00 92.88 80 GLU A N 1
ATOM 636 C CA . GLU A 1 80 ? -19.843 1.351 23.541 1.00 92.88 80 GLU A CA 1
ATOM 637 C C . GLU A 1 80 ? -19.528 -0.148 23.679 1.00 92.88 80 GLU A C 1
ATOM 639 O O . GLU A 1 80 ? -18.874 -0.749 22.824 1.00 92.88 80 GLU A O 1
ATOM 644 N N . GLY A 1 81 ? -19.961 -0.759 24.777 1.00 91.50 81 GLY A N 1
ATOM 645 C CA . GLY A 1 81 ? -19.860 -2.188 25.047 1.00 91.50 81 GLY A CA 1
ATOM 646 C C . GLY A 1 81 ? -21.168 -2.911 24.746 1.00 91.50 81 GLY A C 1
ATOM 647 O O . GLY A 1 81 ? -22.242 -2.333 24.845 1.00 91.50 81 GLY A O 1
ATOM 648 N N . SER A 1 82 ? -21.086 -4.198 24.412 1.00 89.44 82 SER A N 1
ATOM 649 C CA . SER A 1 82 ? -22.270 -5.043 24.189 1.00 89.44 82 SER A CA 1
ATOM 650 C C . SER A 1 82 ? -22.789 -5.730 25.455 1.00 89.44 82 SER A C 1
ATOM 652 O O . SER A 1 82 ? -23.864 -6.321 25.430 1.00 89.44 82 SER A O 1
ATOM 654 N N . GLU A 1 83 ? -22.017 -5.704 26.542 1.00 88.56 83 GLU A N 1
ATOM 655 C CA . GLU A 1 83 ? -22.262 -6.483 27.758 1.00 88.56 83 GLU A CA 1
ATOM 656 C C . GLU A 1 83 ? -22.342 -5.564 28.982 1.00 88.56 83 GLU A C 1
ATOM 658 O O . GLU A 1 83 ? -21.602 -4.576 29.045 1.00 88.56 83 GLU A O 1
ATOM 663 N N . PRO A 1 84 ? -23.229 -5.870 29.949 1.00 91.81 84 PRO A N 1
ATOM 664 C CA . PRO A 1 84 ? -23.399 -5.068 31.151 1.00 91.81 84 PRO A CA 1
ATOM 665 C C . PRO A 1 84 ? -22.165 -5.126 32.046 1.00 91.81 84 PRO A C 1
ATOM 667 O O . PRO A 1 84 ? -21.534 -6.171 32.198 1.00 91.81 84 PRO A O 1
ATOM 670 N N . VAL A 1 85 ? -21.841 -4.009 32.698 1.00 91.44 85 VAL A N 1
ATOM 671 C CA . VAL A 1 85 ? -20.687 -3.976 33.595 1.00 91.44 85 VAL A CA 1
ATOM 672 C C . VAL A 1 85 ? -21.019 -4.631 34.943 1.00 91.44 85 VAL A C 1
ATOM 674 O O . VAL A 1 85 ? -21.866 -4.145 35.692 1.00 91.44 85 VAL A O 1
ATOM 677 N N . ASN A 1 86 ? -20.286 -5.693 35.287 1.00 88.44 86 ASN A N 1
ATOM 678 C CA . ASN A 1 86 ? -20.219 -6.286 36.621 1.00 88.44 86 ASN A CA 1
ATOM 679 C C . ASN A 1 86 ? -19.723 -5.274 37.671 1.00 88.44 86 ASN A C 1
ATOM 681 O O . ASN A 1 86 ? -18.550 -4.901 37.706 1.00 88.44 86 ASN A O 1
ATOM 685 N N . GLY A 1 87 ? -20.623 -4.863 38.567 1.00 86.94 87 GLY A N 1
ATOM 686 C CA . GLY A 1 87 ? -20.317 -3.972 39.687 1.00 86.94 87 GLY A CA 1
ATOM 687 C C . GLY A 1 87 ? -20.321 -2.484 39.324 1.00 86.94 87 GLY A C 1
ATOM 688 O O . GLY A 1 87 ? -20.915 -2.057 38.339 1.00 86.94 87 GLY A O 1
ATOM 689 N N . ASN A 1 88 ? -19.681 -1.671 40.165 1.00 87.12 88 ASN A N 1
ATOM 690 C CA . ASN A 1 88 ? -19.637 -0.209 40.031 1.00 87.12 88 ASN A CA 1
ATOM 691 C C . ASN A 1 88 ? -18.313 0.314 39.449 1.00 87.12 88 ASN A C 1
ATOM 693 O O . ASN A 1 88 ? -18.069 1.521 39.461 1.00 87.12 88 ASN A O 1
ATOM 697 N N . ARG A 1 89 ? -17.444 -0.578 38.963 1.00 86.19 89 ARG A N 1
ATOM 698 C CA . ARG A 1 89 ? -16.136 -0.234 38.406 1.00 86.19 89 ARG A CA 1
ATOM 699 C C . ARG A 1 89 ? -15.892 -1.028 37.129 1.00 86.19 89 ARG A C 1
ATOM 701 O O . ARG A 1 89 ? -15.874 -2.252 37.164 1.00 86.19 89 ARG A O 1
ATOM 708 N N . ALA A 1 90 ? -15.664 -0.325 36.027 1.00 88.19 90 ALA A N 1
ATOM 709 C CA . ALA A 1 90 ? -15.216 -0.906 34.770 1.00 88.19 90 ALA A CA 1
ATOM 710 C C . ALA A 1 90 ? -13.696 -0.761 34.646 1.00 88.19 90 ALA A C 1
ATOM 712 O O . ALA A 1 90 ? -13.146 0.310 34.913 1.00 88.19 90 ALA A O 1
ATOM 713 N N . GLU A 1 91 ? -13.009 -1.816 34.222 1.00 90.88 91 GLU A N 1
ATOM 714 C CA . GLU A 1 91 ? -11.623 -1.724 33.775 1.00 90.88 91 GLU A CA 1
ATOM 715 C C . GLU A 1 91 ? -11.601 -1.673 32.250 1.00 90.88 91 GLU A C 1
ATOM 717 O O . GLU A 1 91 ? -12.246 -2.478 31.579 1.00 90.88 91 GLU A O 1
ATOM 722 N N . VAL A 1 92 ? -10.872 -0.708 31.700 1.00 88.56 92 VAL A N 1
ATOM 723 C CA . VAL A 1 92 ? -10.701 -0.558 30.262 1.00 88.56 92 VAL A CA 1
ATOM 724 C C . VAL A 1 92 ? -9.231 -0.692 29.926 1.00 88.56 92 VAL A C 1
ATOM 726 O O . VAL A 1 92 ? -8.370 -0.008 30.484 1.00 88.56 92 VAL A O 1
ATOM 729 N N . LEU A 1 93 ? -8.968 -1.570 28.972 1.00 87.25 93 LEU A N 1
ATOM 730 C CA . LEU A 1 93 ? -7.666 -1.788 28.384 1.00 87.25 93 LEU A CA 1
ATOM 731 C C . LEU A 1 93 ? -7.613 -1.123 27.010 1.00 87.25 93 LEU A C 1
ATOM 733 O O . LEU A 1 93 ? -8.478 -1.346 26.164 1.00 87.25 93 LEU A O 1
ATOM 737 N N . VAL A 1 94 ? -6.548 -0.374 26.760 1.00 86.12 94 VAL A N 1
ATOM 738 C CA . VAL A 1 94 ? -6.219 0.174 25.448 1.00 86.12 94 VAL A CA 1
ATOM 739 C C . VAL A 1 94 ? -4.979 -0.517 24.923 1.00 86.12 94 VAL A C 1
ATOM 741 O O . VAL A 1 94 ? -3.946 -0.548 25.592 1.00 86.12 94 VAL A O 1
ATOM 744 N N . SER A 1 95 ? -5.062 -1.030 23.703 1.00 78.31 95 SER A N 1
ATOM 745 C CA . SER A 1 95 ? -3.899 -1.531 22.976 1.00 78.31 95 SER A CA 1
ATOM 746 C C . SER A 1 95 ? -3.848 -0.948 21.574 1.00 78.31 95 SER A C 1
ATOM 748 O O . SER A 1 95 ? -4.864 -0.556 20.998 1.00 78.31 95 SER A O 1
ATOM 750 N N . SER A 1 96 ? -2.649 -0.886 21.002 1.00 63.56 96 SER A N 1
ATOM 751 C CA . SER A 1 96 ? -2.504 -0.637 19.569 1.00 63.56 96 SER A CA 1
ATOM 752 C C . SER A 1 96 ? -2.814 -1.926 18.802 1.00 63.56 96 SER A C 1
ATOM 754 O O . SER A 1 96 ? -2.590 -3.033 19.295 1.00 63.56 96 SER A O 1
ATOM 756 N N . LEU A 1 97 ? -3.305 -1.796 17.570 1.00 47.53 97 LEU A N 1
ATOM 757 C CA . LEU A 1 97 ? -3.528 -2.915 16.650 1.00 47.53 97 LEU A CA 1
ATOM 758 C C . LEU A 1 97 ? -2.289 -3.822 16.490 1.00 47.53 97 LEU A C 1
ATOM 760 O O . LEU A 1 97 ? -2.441 -5.024 16.297 1.00 47.53 97 LEU A O 1
ATOM 764 N N . PHE A 1 98 ? -1.081 -3.256 16.599 1.00 38.09 98 PHE A N 1
ATOM 765 C CA . PHE A 1 98 ? 0.188 -3.951 16.339 1.00 38.09 98 PHE A CA 1
ATOM 766 C C . PHE A 1 98 ? 1.056 -4.183 17.584 1.00 38.09 98 PHE A C 1
ATOM 768 O O . PHE A 1 98 ? 2.112 -4.804 17.480 1.00 38.09 98 PHE A O 1
ATOM 775 N N . HIS A 1 99 ? 0.633 -3.693 18.752 1.00 49.03 99 HIS A N 1
ATOM 776 C CA . HIS A 1 99 ? 1.360 -3.851 20.010 1.00 49.03 99 HIS A CA 1
ATOM 777 C C . HIS A 1 99 ? 0.370 -4.288 21.093 1.00 49.03 99 HIS A C 1
ATOM 779 O O . HIS A 1 99 ? -0.403 -3.484 21.612 1.00 49.03 99 HIS A O 1
ATOM 785 N N . ASP A 1 100 ? 0.357 -5.597 21.356 1.00 50.50 100 ASP A N 1
ATOM 786 C CA . ASP A 1 100 ? -0.479 -6.246 22.377 1.00 50.50 100 ASP A CA 1
ATOM 787 C C . ASP A 1 100 ? 0.376 -6.913 23.470 1.00 50.50 100 ASP A C 1
ATOM 789 O O . ASP A 1 100 ? -0.097 -7.766 24.223 1.00 50.50 100 ASP A O 1
ATOM 793 N N . SER A 1 101 ? 1.663 -6.551 23.552 1.00 49.50 101 SER A N 1
ATOM 794 C CA . SER A 1 101 ? 2.493 -6.923 24.696 1.00 49.50 101 SER A CA 1
ATOM 795 C C . SER A 1 101 ? 2.034 -6.137 25.922 1.00 49.50 101 SER A C 1
ATOM 797 O O . SER A 1 101 ? 1.632 -4.976 25.804 1.00 49.50 101 SER A O 1
ATOM 799 N N . ALA A 1 102 ? 2.108 -6.761 27.100 1.00 51.03 102 ALA A N 1
ATOM 800 C CA . ALA A 1 102 ? 1.708 -6.145 28.369 1.00 51.03 102 ALA A CA 1
ATOM 801 C C . ALA A 1 102 ? 2.354 -4.759 28.583 1.00 51.03 102 ALA A C 1
ATOM 803 O O . ALA A 1 102 ? 1.721 -3.853 29.108 1.00 51.03 102 ALA A O 1
ATOM 804 N N . ASP A 1 103 ? 3.567 -4.561 28.064 1.00 42.03 103 ASP A N 1
ATOM 805 C CA . ASP A 1 103 ? 4.361 -3.332 28.203 1.00 42.03 103 ASP A CA 1
ATOM 806 C C . ASP A 1 103 ? 3.880 -2.163 27.316 1.00 42.03 103 ASP A C 1
ATOM 808 O O . ASP A 1 103 ? 4.413 -1.058 27.384 1.00 42.03 103 ASP A O 1
ATOM 812 N N . THR A 1 104 ? 2.892 -2.401 26.448 1.00 58.28 104 THR A N 1
ATOM 813 C CA . THR A 1 104 ? 2.329 -1.408 25.505 1.00 58.28 104 THR A CA 1
ATOM 814 C C . THR A 1 104 ? 0.837 -1.162 25.716 1.00 58.28 104 THR A C 1
ATOM 816 O O . THR A 1 104 ? 0.200 -0.426 24.959 1.00 58.28 104 THR A O 1
ATOM 819 N N . GLN A 1 105 ? 0.283 -1.786 26.753 1.00 70.56 105 GLN A N 1
ATOM 820 C CA . GLN A 1 105 ? -1.117 -1.717 27.128 1.00 70.56 105 GLN A CA 1
ATOM 821 C C . GLN A 1 105 ? -1.335 -0.576 28.129 1.00 70.56 105 GLN A C 1
ATOM 823 O O . GLN A 1 105 ? -0.609 -0.443 29.112 1.00 70.56 105 GLN A O 1
ATOM 828 N N . ILE A 1 106 ? -2.349 0.255 2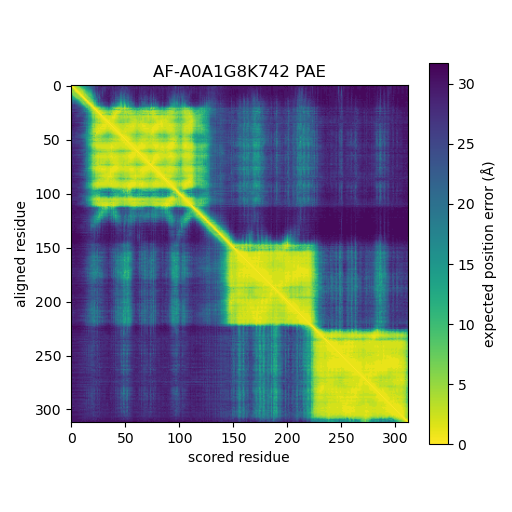7.888 1.00 78.00 106 ILE A N 1
ATOM 829 C CA . ILE A 1 106 ? -2.777 1.288 28.838 1.00 78.00 106 ILE A CA 1
ATOM 830 C C . ILE A 1 106 ? -4.022 0.766 29.542 1.00 78.00 106 ILE A C 1
ATOM 832 O O . ILE A 1 106 ? -5.026 0.492 28.892 1.00 78.00 106 ILE A O 1
ATOM 836 N N . HIS A 1 107 ? -3.968 0.658 30.863 1.00 82.19 107 HIS A N 1
ATOM 837 C CA . HIS A 1 107 ? -5.116 0.288 31.682 1.00 82.19 107 HIS A CA 1
ATOM 838 C C . HIS A 1 107 ? -5.653 1.520 32.399 1.00 82.19 107 HIS A C 1
ATOM 840 O O . HIS A 1 107 ? -4.888 2.301 32.969 1.00 82.19 107 HIS A O 1
ATOM 846 N N . PHE A 1 108 ? -6.970 1.682 32.418 1.00 82.94 108 PHE A N 1
ATOM 847 C CA . PHE A 1 108 ? -7.616 2.640 33.304 1.00 82.94 108 PHE A CA 1
ATOM 848 C C . PHE A 1 108 ? -8.894 2.062 33.896 1.00 82.94 108 PHE A C 1
ATOM 850 O O . PHE A 1 108 ? -9.555 1.206 33.315 1.00 82.94 108 PHE A O 1
ATOM 857 N N . SER A 1 109 ? -9.240 2.535 35.089 1.00 84.25 109 SER A N 1
ATOM 858 C CA . SER A 1 109 ? -10.477 2.166 35.766 1.00 84.25 109 SER A CA 1
ATOM 859 C C . SER A 1 109 ? -11.466 3.318 35.758 1.00 84.25 109 SER A C 1
ATOM 861 O O . SER A 1 109 ? -11.083 4.478 35.909 1.00 84.25 109 SER A O 1
ATOM 863 N N . VAL A 1 110 ? -12.741 2.976 35.641 1.00 84.25 110 VAL A N 1
ATOM 864 C CA . VAL A 1 110 ? -13.853 3.915 35.541 1.00 84.25 110 VAL A CA 1
ATOM 865 C C . VAL A 1 110 ? -14.894 3.548 36.582 1.00 84.25 110 VAL A C 1
ATOM 867 O O . VAL A 1 110 ? -15.347 2.409 36.616 1.00 84.25 110 VAL A O 1
ATOM 870 N N . THR A 1 111 ? -15.282 4.497 37.428 1.00 84.19 111 THR A N 1
ATOM 871 C CA . THR A 1 111 ? -16.390 4.296 38.367 1.00 84.19 111 THR A CA 1
ATOM 872 C C . THR A 1 111 ? -17.706 4.631 37.671 1.00 84.19 111 THR A C 1
ATOM 874 O O . THR A 1 111 ? -17.842 5.712 37.098 1.00 84.19 111 THR A O 1
ATOM 877 N N . LEU A 1 112 ? -18.665 3.708 37.724 1.00 82.19 112 LEU A N 1
ATOM 878 C CA . LEU A 1 112 ? -20.004 3.870 37.166 1.00 82.19 112 LEU A CA 1
ATOM 879 C C . LEU A 1 112 ? -20.921 4.436 38.249 1.00 82.19 112 LEU A C 1
ATOM 881 O O . LEU A 1 112 ? -21.451 3.696 39.073 1.00 82.19 112 LEU A O 1
ATOM 885 N N . ASP A 1 113 ? -21.064 5.755 38.282 1.00 71.50 113 ASP A N 1
ATOM 886 C CA . ASP A 1 113 ? -21.901 6.455 39.265 1.00 71.50 113 ASP A CA 1
ATOM 887 C C . ASP A 1 113 ? -22.784 7.476 38.545 1.00 71.50 113 ASP A C 1
ATOM 889 O O . ASP A 1 113 ? -22.684 8.673 38.804 1.00 71.50 113 ASP A O 1
ATOM 893 N N . GLY A 1 114 ? -23.528 6.990 37.537 1.00 58.41 114 GLY A N 1
ATOM 894 C CA . GLY A 1 114 ? -24.296 7.763 36.552 1.00 58.41 114 GLY A CA 1
ATOM 895 C C . GLY A 1 114 ? -24.663 9.174 37.011 1.00 58.41 114 GLY A C 1
ATOM 896 O O . GLY A 1 114 ? -25.301 9.356 38.045 1.00 58.41 114 GLY A O 1
ATOM 897 N N . ASP A 1 115 ? -24.228 10.154 36.218 1.00 53.56 115 ASP A N 1
ATOM 898 C CA . ASP A 1 115 ? -24.348 11.604 36.430 1.00 53.56 115 ASP A CA 1
ATOM 899 C C . ASP A 1 115 ? -23.307 12.264 37.368 1.00 53.56 115 ASP A C 1
ATOM 901 O O . ASP A 1 115 ? -23.243 13.495 37.424 1.00 53.56 115 ASP A O 1
ATOM 905 N N . LYS A 1 116 ? -22.419 11.508 38.043 1.00 50.00 116 LYS A N 1
ATOM 906 C CA . LYS A 1 116 ? -21.320 12.064 38.878 1.00 50.00 116 LYS A CA 1
ATOM 907 C C . LYS A 1 116 ? -19.947 11.420 38.661 1.00 50.00 116 LYS A C 1
ATOM 909 O O . LYS A 1 116 ? -19.097 11.446 39.558 1.00 50.00 116 LYS A O 1
ATOM 914 N N . ALA A 1 117 ? -19.690 10.875 37.473 1.00 45.75 117 ALA A N 1
ATOM 915 C CA . ALA A 1 117 ? -18.370 10.358 37.125 1.00 45.75 117 ALA A CA 1
ATOM 916 C C . ALA A 1 117 ? -17.333 11.498 37.126 1.00 45.75 117 ALA A C 1
ATOM 918 O O . ALA A 1 117 ? -17.200 12.257 36.168 1.00 45.75 117 ALA A O 1
ATOM 919 N N . HIS A 1 118 ? -16.614 11.640 38.240 1.00 48.88 118 HIS A N 1
ATOM 920 C CA . HIS A 1 118 ? -15.449 12.508 38.343 1.00 48.88 118 HIS A CA 1
ATOM 921 C C . HIS A 1 118 ? -14.384 11.997 37.371 1.00 48.88 118 HIS A C 1
ATOM 923 O O . HIS A 1 118 ? -14.224 10.781 37.238 1.00 48.88 118 HIS A O 1
ATOM 929 N N . SER A 1 119 ? -13.656 12.912 36.716 1.00 43.56 119 SER A N 1
ATOM 930 C CA . SER A 1 119 ? -12.513 12.594 35.853 1.00 43.56 119 SER A CA 1
ATOM 931 C C . SER A 1 119 ? -11.657 11.505 36.510 1.00 43.56 119 SER A C 1
ATOM 933 O O . SER A 1 119 ? -11.088 11.754 37.578 1.00 43.56 119 SER A O 1
ATOM 935 N N . PRO A 1 120 ? -11.599 10.288 35.948 1.00 44.34 120 PRO A N 1
ATOM 936 C CA . PRO A 1 120 ? -10.930 9.184 36.609 1.00 44.34 120 PRO A CA 1
ATOM 937 C C . PRO A 1 120 ? -9.443 9.490 36.722 1.00 44.34 120 PRO A C 1
ATOM 939 O O . PRO A 1 120 ? -8.822 10.023 35.799 1.00 44.34 120 PRO A O 1
ATOM 942 N N . GLN A 1 121 ? -8.870 9.155 37.877 1.00 39.88 121 GLN A N 1
ATOM 943 C CA . GLN A 1 121 ? -7.430 9.211 38.059 1.00 39.88 121 GLN A CA 1
ATOM 944 C C . GLN A 1 121 ? -6.799 8.171 37.134 1.00 39.88 121 GLN A C 1
ATOM 946 O O . GLN A 1 121 ? -6.944 6.965 37.336 1.00 39.88 121 GLN A O 1
ATOM 951 N N . VAL A 1 122 ? -6.121 8.649 36.092 1.00 40.00 122 VAL A N 1
ATOM 952 C CA . VAL A 1 122 ? -5.291 7.811 35.231 1.00 40.00 122 VAL A CA 1
ATOM 953 C C . VAL A 1 122 ? -4.140 7.301 36.099 1.00 40.00 122 VAL A C 1
ATOM 955 O O . VAL A 1 122 ? -3.223 8.053 36.424 1.00 40.00 122 VAL A O 1
ATOM 958 N N . MET A 1 123 ? -4.175 6.028 36.503 1.00 36.09 123 MET A N 1
ATOM 959 C CA . MET A 1 123 ? -2.959 5.346 36.947 1.00 36.09 123 MET A CA 1
ATOM 960 C C . MET A 1 123 ? -2.121 5.070 35.701 1.00 36.09 123 MET A C 1
ATOM 962 O O . MET A 1 123 ? -2.142 3.984 35.130 1.00 36.09 123 MET A O 1
ATOM 966 N N . THR A 1 124 ? -1.412 6.099 35.244 1.00 38.00 124 THR A N 1
ATOM 967 C CA . THR A 1 124 ? -0.441 5.999 34.160 1.00 38.00 124 THR A CA 1
ATOM 968 C C . THR A 1 124 ? 0.743 5.174 34.657 1.00 38.00 124 THR A C 1
ATOM 970 O O . THR A 1 124 ? 1.733 5.729 35.123 1.00 38.00 124 THR A O 1
ATOM 973 N N . SER A 1 125 ? 0.680 3.846 34.563 1.00 37.31 125 SER A N 1
ATOM 974 C CA . SER A 1 125 ? 1.902 3.039 34.588 1.00 37.31 125 SER A CA 1
ATOM 975 C C . SER A 1 125 ? 2.518 3.038 33.189 1.00 37.31 125 SER A C 1
ATOM 977 O O . SER A 1 125 ? 2.522 2.029 32.493 1.00 37.31 125 SER A O 1
ATOM 979 N N . VAL A 1 126 ? 3.015 4.196 32.751 1.00 34.31 126 VAL A N 1
ATOM 980 C CA . VAL A 1 126 ? 3.947 4.260 31.620 1.00 34.31 126 VAL A CA 1
ATOM 981 C C . VAL A 1 126 ? 5.325 4.007 32.208 1.00 34.31 126 VAL A C 1
ATOM 983 O O . VAL A 1 126 ? 5.900 4.885 32.848 1.00 34.31 126 VAL A O 1
ATOM 986 N N . GLN A 1 127 ? 5.836 2.790 32.045 1.00 31.20 127 GLN A N 1
ATOM 987 C CA . GLN A 1 127 ? 7.195 2.453 32.446 1.00 31.20 127 GLN A CA 1
ATOM 988 C C . GLN A 1 127 ? 8.134 2.766 31.268 1.00 31.20 127 GLN A C 1
ATOM 990 O O . GLN A 1 127 ? 8.057 2.096 30.239 1.00 31.20 127 GLN A O 1
ATOM 995 N N . PRO A 1 128 ? 8.995 3.799 31.350 1.00 27.89 128 PRO A N 1
ATOM 996 C CA . PRO A 1 128 ? 9.963 4.073 30.299 1.00 27.89 128 PRO A CA 1
ATOM 997 C C . PRO A 1 128 ? 11.096 3.054 30.414 1.00 27.89 128 PRO A C 1
ATOM 999 O O . PRO A 1 128 ? 11.710 2.932 31.474 1.00 27.89 128 PRO A O 1
ATOM 1002 N N . VAL A 1 129 ? 11.408 2.334 29.336 1.00 29.80 129 VAL A N 1
ATOM 1003 C CA . VAL A 1 129 ? 12.561 1.427 29.332 1.00 29.80 129 VAL A CA 1
ATOM 1004 C C . VAL A 1 129 ? 13.611 1.920 28.350 1.00 29.80 129 VAL A C 1
ATOM 1006 O O . VAL A 1 129 ? 13.412 1.987 27.138 1.00 29.80 129 VAL A O 1
ATOM 1009 N N . ALA A 1 130 ? 14.745 2.287 28.945 1.00 27.91 130 ALA A N 1
ATOM 1010 C CA . ALA A 1 130 ? 16.028 2.471 28.303 1.00 27.91 130 ALA A CA 1
ATOM 1011 C C . ALA A 1 130 ? 16.388 1.259 27.434 1.00 27.91 130 ALA A C 1
ATOM 1013 O O . ALA A 1 130 ? 16.090 0.118 27.777 1.00 27.91 130 ALA A O 1
ATOM 1014 N N . ALA A 1 131 ? 17.058 1.530 26.316 1.00 32.88 131 ALA A N 1
ATOM 1015 C CA . ALA A 1 131 ? 17.504 0.539 25.350 1.00 32.88 131 ALA A CA 1
ATOM 1016 C C . ALA A 1 131 ? 18.173 -0.673 26.024 1.00 32.88 131 ALA A C 1
ATOM 1018 O O . ALA A 1 131 ? 19.240 -0.547 26.625 1.00 32.88 131 ALA A O 1
ATOM 1019 N N . ALA A 1 132 ? 17.568 -1.851 25.874 1.00 27.89 132 ALA A N 1
ATOM 1020 C CA . ALA A 1 132 ? 18.199 -3.116 26.206 1.00 27.89 132 ALA A CA 1
ATOM 1021 C C . ALA A 1 132 ? 17.877 -4.179 25.151 1.00 27.89 132 ALA A C 1
ATOM 1023 O O . ALA A 1 132 ? 16.787 -4.265 24.590 1.00 27.89 132 ALA A O 1
ATOM 1024 N N . THR A 1 133 ? 18.924 -4.929 24.857 1.00 25.94 133 THR A N 1
ATOM 1025 C CA . THR A 1 133 ? 19.174 -5.779 23.705 1.00 25.94 133 THR A CA 1
ATOM 1026 C C . THR A 1 133 ? 18.222 -6.971 23.603 1.00 25.94 133 THR A C 1
ATOM 1028 O O . THR A 1 133 ? 17.961 -7.680 24.570 1.00 25.94 133 THR A O 1
ATOM 1031 N N . VAL A 1 134 ? 17.750 -7.207 22.379 1.00 30.38 134 VAL A N 1
ATOM 1032 C CA . VAL A 1 134 ? 16.857 -8.293 21.963 1.00 30.38 134 VAL A CA 1
ATOM 1033 C C . VAL A 1 134 ? 17.472 -9.665 22.258 1.00 30.38 134 VAL A C 1
ATOM 1035 O O . VAL A 1 134 ? 18.520 -10.002 21.714 1.00 30.38 134 VAL A O 1
ATOM 1038 N N . THR A 1 135 ? 16.771 -10.496 23.032 1.00 26.53 135 THR A N 1
ATOM 1039 C CA . THR A 1 135 ? 16.874 -11.961 22.932 1.00 26.53 135 THR A CA 1
ATOM 1040 C C . THR A 1 135 ? 15.475 -12.502 22.662 1.00 26.53 135 THR A C 1
ATOM 1042 O O . THR A 1 135 ? 14.585 -12.423 23.503 1.00 26.53 135 THR A O 1
ATOM 1045 N N . ALA A 1 136 ? 15.270 -12.973 21.434 1.00 33.84 136 ALA A N 1
ATOM 1046 C CA . ALA A 1 136 ? 13.994 -13.448 20.929 1.00 33.84 136 ALA A CA 1
ATOM 1047 C C . ALA A 1 136 ? 13.649 -14.832 21.502 1.00 33.84 136 ALA A C 1
ATOM 1049 O O . ALA A 1 136 ? 14.369 -15.801 21.264 1.00 33.84 136 ALA A O 1
ATOM 1050 N N . ALA A 1 137 ? 12.508 -14.937 22.182 1.00 30.05 137 ALA A N 1
ATOM 1051 C CA . ALA A 1 137 ? 11.795 -16.196 22.362 1.00 30.05 137 ALA A CA 1
ATOM 1052 C C . ALA A 1 137 ? 10.602 -16.217 21.392 1.00 30.05 137 ALA A C 1
ATOM 1054 O O . ALA A 1 137 ? 9.820 -15.271 21.325 1.00 30.05 137 ALA A O 1
ATOM 1055 N N . ALA A 1 138 ? 10.518 -17.272 20.583 1.00 32.44 138 ALA A N 1
ATOM 1056 C CA . ALA A 1 138 ? 9.625 -17.363 19.433 1.00 32.44 138 ALA A CA 1
ATOM 1057 C C . ALA A 1 138 ? 8.138 -17.506 19.823 1.00 32.44 138 ALA A C 1
ATOM 1059 O O . ALA A 1 138 ? 7.812 -18.365 20.649 1.00 32.44 138 ALA A O 1
ATOM 1060 N N . PRO A 1 139 ? 7.211 -16.775 19.174 1.00 35.66 139 PRO A N 1
ATOM 1061 C CA . PRO A 1 139 ? 5.791 -17.058 19.288 1.00 35.66 139 PRO A CA 1
ATOM 1062 C C . PRO A 1 139 ? 5.413 -18.234 18.379 1.00 35.66 139 PRO A C 1
ATOM 1064 O O . PRO A 1 139 ? 5.748 -18.287 17.194 1.00 35.66 139 PRO A O 1
ATOM 1067 N N . ARG A 1 140 ? 4.681 -19.193 18.947 1.00 44.97 140 ARG A N 1
ATOM 1068 C CA . ARG A 1 140 ? 3.964 -20.225 18.193 1.00 44.97 140 ARG A CA 1
ATOM 1069 C C . ARG A 1 140 ? 2.693 -19.602 17.622 1.00 44.97 140 ARG A C 1
ATOM 1071 O O . ARG A 1 140 ? 1.827 -19.186 18.388 1.00 44.97 140 ARG A O 1
ATOM 1078 N N . THR A 1 141 ? 2.521 -19.612 16.303 1.00 32.47 141 THR A N 1
ATOM 1079 C CA . THR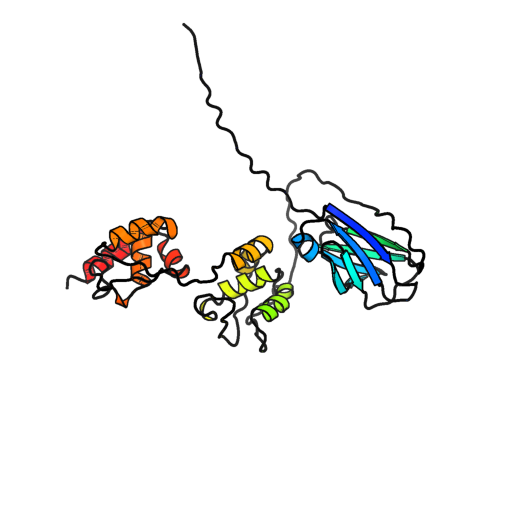 A 1 141 ? 1.200 -19.381 15.700 1.00 32.47 141 THR A CA 1
ATOM 1080 C C . THR A 1 141 ? 1.015 -20.255 14.467 1.00 32.47 141 THR A C 1
ATOM 1082 O O . THR A 1 141 ? 1.903 -20.403 13.631 1.00 32.47 141 THR A O 1
ATOM 1085 N N . ARG A 1 142 ? -0.148 -20.909 14.432 1.00 36.91 142 ARG A N 1
ATOM 1086 C CA . ARG A 1 142 ? -0.589 -21.883 13.436 1.00 36.91 142 ARG A CA 1
ATOM 1087 C C . ARG A 1 142 ? -0.624 -21.244 12.048 1.00 36.91 142 ARG A C 1
ATOM 1089 O O . ARG A 1 142 ? -1.373 -20.304 11.816 1.00 36.91 142 ARG A O 1
ATOM 1096 N N . SER A 1 143 ? 0.153 -21.807 11.130 1.00 35.31 143 SER A N 1
ATOM 1097 C CA . SER A 1 143 ? 0.100 -21.491 9.706 1.00 35.31 143 SER A CA 1
ATOM 1098 C C . SER A 1 143 ? -1.054 -22.279 9.078 1.00 35.31 143 SER A C 1
ATOM 1100 O O . SER A 1 143 ? -0.899 -23.450 8.732 1.00 35.31 143 SER A O 1
ATOM 1102 N N . ALA A 1 144 ? -2.241 -21.675 8.998 1.00 40.19 144 ALA A N 1
ATOM 1103 C CA . ALA A 1 144 ? -3.299 -22.165 8.121 1.00 40.19 144 ALA A CA 1
ATOM 1104 C C . ALA A 1 144 ? -3.037 -21.594 6.722 1.00 40.19 144 ALA A C 1
ATOM 1106 O O . ALA A 1 144 ? -3.067 -20.384 6.510 1.00 40.19 144 ALA A O 1
ATOM 1107 N N . THR A 1 145 ? -2.725 -22.467 5.769 1.00 41.75 145 THR A N 1
ATOM 1108 C CA . THR A 1 145 ? -2.474 -22.101 4.373 1.00 41.75 145 THR A CA 1
ATOM 1109 C C . THR A 1 145 ? -3.797 -21.784 3.673 1.00 41.75 145 THR A C 1
ATOM 1111 O O . THR A 1 145 ? -4.396 -22.633 3.017 1.00 41.75 145 THR A O 1
ATOM 1114 N N . LEU A 1 146 ? -4.274 -20.546 3.814 1.00 53.12 146 LEU A N 1
ATOM 1115 C CA . LEU A 1 146 ? -5.334 -19.994 2.967 1.00 53.12 146 LEU A CA 1
ATOM 1116 C C . LEU A 1 146 ? -4.822 -19.953 1.516 1.00 53.12 146 LEU A C 1
ATOM 1118 O O . LEU A 1 146 ? -3.972 -19.138 1.168 1.00 53.12 146 LEU A O 1
ATOM 1122 N N . LYS A 1 147 ? -5.288 -20.887 0.674 1.00 63.50 147 LYS A N 1
ATOM 1123 C CA . LYS A 1 147 ? -4.890 -20.984 -0.745 1.00 63.50 147 LYS A CA 1
ATOM 1124 C C . LYS A 1 147 ? -5.582 -19.951 -1.642 1.00 63.50 147 LYS A C 1
ATOM 1126 O O . LYS A 1 147 ? -5.069 -19.663 -2.718 1.00 63.50 147 LYS A O 1
ATOM 1131 N N . ALA A 1 148 ? -6.717 -19.401 -1.216 1.00 72.56 148 ALA A N 1
ATOM 1132 C CA . ALA A 1 148 ? -7.492 -18.426 -1.976 1.00 72.56 148 ALA A CA 1
ATOM 1133 C C . ALA A 1 148 ? -8.137 -17.402 -1.035 1.00 72.56 148 ALA A C 1
ATOM 1135 O O . ALA A 1 148 ? -8.598 -17.763 0.048 1.00 72.56 148 ALA A O 1
ATOM 1136 N N . CYS A 1 149 ? -8.147 -16.142 -1.465 1.00 81.31 149 CYS A N 1
ATOM 1137 C CA . CYS A 1 149 ? -8.742 -15.002 -0.779 1.00 81.31 149 CYS A CA 1
ATOM 1138 C C . CYS A 1 149 ? -9.994 -14.611 -1.585 1.00 81.31 149 CYS A C 1
ATOM 1140 O O . CYS A 1 149 ? -9.873 -13.915 -2.599 1.00 81.31 149 CYS A O 1
ATOM 1142 N N . PRO A 1 150 ? -11.177 -15.147 -1.226 1.00 76.44 150 PRO A N 1
ATOM 1143 C CA . PRO A 1 150 ? -12.386 -14.964 -2.019 1.00 76.44 150 PRO A CA 1
ATOM 1144 C C . PRO A 1 150 ? -12.894 -13.521 -1.926 1.00 76.44 150 PRO A C 1
ATOM 1146 O O . PRO A 1 150 ? -12.872 -12.915 -0.857 1.00 76.44 150 PRO A O 1
ATOM 1149 N N . LEU A 1 151 ? -13.368 -12.981 -3.053 1.00 70.75 151 LEU A N 1
ATOM 1150 C CA . LEU A 1 151 ? -13.901 -11.618 -3.130 1.00 70.75 151 LEU A CA 1
ATOM 1151 C C . LEU A 1 151 ? -15.355 -11.511 -2.668 1.00 70.75 151 LEU A C 1
ATOM 1153 O O . LEU A 1 151 ? -15.761 -10.440 -2.239 1.00 70.75 151 LEU A O 1
ATOM 1157 N N . ASN A 1 152 ? -16.143 -12.590 -2.747 1.00 75.44 152 ASN A N 1
ATOM 1158 C CA . ASN A 1 152 ? -17.549 -12.637 -2.315 1.00 75.44 152 ASN A CA 1
ATOM 1159 C C . ASN A 1 152 ? -18.423 -11.476 -2.851 1.00 75.44 152 ASN A C 1
ATOM 1161 O O . ASN A 1 152 ? -19.358 -11.046 -2.185 1.00 75.44 152 ASN A O 1
ATOM 1165 N N . GLY A 1 153 ? -18.111 -10.940 -4.039 1.00 66.25 153 GLY A N 1
ATOM 1166 C CA . GLY A 1 153 ? -18.816 -9.792 -4.633 1.00 66.25 153 GLY A CA 1
ATOM 1167 C C . GLY A 1 153 ? -18.487 -8.425 -4.011 1.00 66.25 153 GLY A C 1
ATOM 1168 O O . GLY A 1 153 ? -19.056 -7.414 -4.417 1.00 66.25 153 GLY A O 1
ATOM 1169 N N . ASN A 1 154 ? -17.560 -8.370 -3.054 1.00 71.06 154 ASN A N 1
ATOM 1170 C CA . ASN A 1 154 ? -17.126 -7.142 -2.403 1.00 71.06 154 ASN A CA 1
ATOM 1171 C C . ASN A 1 154 ? -16.137 -6.357 -3.279 1.00 71.06 154 ASN A C 1
ATOM 1173 O O . ASN A 1 154 ? -15.347 -6.922 -4.036 1.00 71.06 154 ASN A O 1
ATOM 1177 N N . SER A 1 155 ? -16.120 -5.029 -3.121 1.00 78.00 155 SER A N 1
ATOM 1178 C CA . SER A 1 155 ? -15.063 -4.194 -3.703 1.00 78.00 155 SER A CA 1
ATOM 1179 C C . SER A 1 155 ? -13.691 -4.576 -3.132 1.00 78.00 155 SER A C 1
ATOM 1181 O O . SER A 1 155 ? -13.596 -5.032 -1.986 1.00 78.00 155 SER A O 1
ATOM 1183 N N . PHE A 1 156 ? -12.617 -4.317 -3.886 1.00 84.31 156 PHE A N 1
ATOM 1184 C CA . PHE A 1 156 ? -11.246 -4.546 -3.416 1.00 84.31 156 PHE A CA 1
ATOM 1185 C C . PHE A 1 156 ? -10.990 -3.899 -2.046 1.00 84.31 156 PHE A C 1
ATOM 1187 O O . PHE A 1 156 ? -10.450 -4.529 -1.141 1.00 84.31 156 PHE A O 1
ATOM 1194 N N . TRP A 1 157 ? -11.467 -2.665 -1.867 1.00 81.31 157 TRP A N 1
ATOM 1195 C CA . TRP A 1 157 ? -11.339 -1.912 -0.624 1.00 81.31 157 TRP A CA 1
ATOM 1196 C C . TRP A 1 157 ? -12.042 -2.598 0.556 1.00 81.31 157 TRP A C 1
ATOM 1198 O O . TRP A 1 157 ? -11.426 -2.856 1.590 1.00 81.31 157 TRP A O 1
ATOM 1208 N N . SER A 1 158 ? -13.328 -2.930 0.417 1.00 74.69 158 SER A N 1
ATOM 1209 C CA . SER A 1 158 ? -14.082 -3.605 1.485 1.00 74.69 158 SER A CA 1
ATOM 1210 C C . SER A 1 158 ? -13.482 -4.969 1.830 1.00 74.69 158 SER A C 1
ATOM 1212 O O . SER A 1 158 ? -13.314 -5.277 3.007 1.00 74.69 158 SER A O 1
ATOM 1214 N N . MET A 1 159 ? -13.065 -5.738 0.822 1.00 85.56 159 MET A N 1
ATOM 1215 C CA . MET A 1 159 ? -12.450 -7.048 1.028 1.00 85.56 159 MET A CA 1
ATOM 1216 C C . MET A 1 159 ? -11.090 -6.932 1.735 1.00 85.56 159 MET A C 1
ATOM 1218 O O . MET A 1 159 ? -10.830 -7.664 2.687 1.00 85.56 159 MET A O 1
ATOM 1222 N N . SER A 1 160 ? -10.216 -5.996 1.348 1.00 84.19 160 SER A N 1
ATOM 1223 C CA . SER A 1 160 ? -8.933 -5.813 2.044 1.00 84.19 160 SER A CA 1
ATOM 1224 C C . SER A 1 160 ? -9.107 -5.371 3.495 1.00 84.19 160 SER A C 1
ATOM 1226 O O . SER A 1 160 ? -8.274 -5.704 4.332 1.00 84.19 160 SER A O 1
ATOM 1228 N N . ARG A 1 161 ? -10.176 -4.635 3.819 1.00 82.94 161 ARG A N 1
ATOM 1229 C CA . ARG A 1 161 ? -10.518 -4.294 5.208 1.00 82.94 161 ARG A CA 1
ATOM 1230 C C . ARG A 1 161 ? -10.925 -5.530 6.007 1.00 82.94 161 ARG A C 1
ATOM 1232 O O . ARG A 1 161 ? -10.487 -5.681 7.141 1.00 82.94 161 ARG A O 1
ATOM 1239 N N . GLU A 1 162 ? -11.733 -6.397 5.411 1.00 81.44 162 GLU A N 1
ATOM 1240 C CA . GLU A 1 162 ? -12.224 -7.629 6.036 1.00 81.44 162 GLU A CA 1
ATOM 1241 C C . GLU A 1 162 ? -11.115 -8.678 6.229 1.00 81.44 162 GLU A C 1
ATOM 1243 O O . GLU A 1 162 ? -11.048 -9.336 7.266 1.00 81.44 162 GLU A O 1
ATOM 1248 N N . LEU A 1 163 ? -10.203 -8.803 5.260 1.00 86.69 163 LEU A N 1
ATOM 1249 C CA . LEU A 1 163 ? -9.086 -9.752 5.314 1.00 86.69 163 LEU A CA 1
ATOM 1250 C C . LEU A 1 163 ? -7.922 -9.278 6.191 1.00 86.69 163 LEU A C 1
ATOM 1252 O O . LEU A 1 163 ? -7.143 -10.110 6.652 1.00 86.69 163 LEU A O 1
ATOM 1256 N N . ALA A 1 164 ? -7.782 -7.973 6.436 1.00 83.56 164 ALA A N 1
ATOM 1257 C CA . ALA A 1 164 ? -6.646 -7.413 7.169 1.00 83.56 164 ALA A CA 1
ATOM 1258 C C . ALA A 1 164 ? -6.365 -8.106 8.523 1.00 83.56 164 ALA A C 1
ATOM 1260 O O . ALA A 1 164 ? -5.223 -8.531 8.724 1.00 83.56 164 ALA A O 1
ATOM 1261 N N . PRO A 1 165 ? -7.363 -8.355 9.402 1.00 80.44 165 PRO A N 1
ATOM 1262 C CA . PRO A 1 165 ? -7.133 -9.074 10.656 1.00 80.44 165 PRO A CA 1
ATOM 1263 C C . PRO A 1 165 ? -6.657 -10.516 10.447 1.00 80.44 165 PRO A C 1
ATOM 1265 O O . PRO A 1 165 ? -5.786 -10.986 11.174 1.00 80.44 165 PRO A O 1
ATOM 1268 N N . GLN A 1 166 ? -7.187 -11.211 9.434 1.00 83.56 166 GLN A N 1
ATOM 1269 C CA . GLN A 1 166 ? -6.821 -12.601 9.124 1.00 83.56 166 GLN A CA 1
ATOM 1270 C C . GLN A 1 166 ? -5.387 -12.706 8.593 1.00 83.56 166 GLN A C 1
ATOM 1272 O O . GLN A 1 166 ? -4.695 -13.692 8.840 1.00 83.56 166 GLN A O 1
ATOM 1277 N N . LEU A 1 167 ? -4.937 -11.674 7.878 1.00 82.00 167 LEU A N 1
ATOM 1278 C CA . LEU A 1 167 ? -3.582 -11.561 7.346 1.00 82.00 167 LEU A CA 1
ATOM 1279 C C . LEU A 1 167 ? -2.578 -11.006 8.371 1.00 82.00 167 LEU A C 1
ATOM 1281 O O . LEU A 1 167 ? -1.382 -10.974 8.084 1.00 82.00 167 LEU A O 1
ATOM 1285 N N . GLY A 1 168 ? -3.043 -10.561 9.545 1.00 78.31 168 GLY A N 1
ATOM 1286 C CA . GLY A 1 168 ? -2.204 -9.905 10.549 1.00 78.31 168 GLY A CA 1
ATOM 1287 C C . GLY A 1 168 ? -1.628 -8.571 10.068 1.00 78.31 168 GLY A C 1
ATOM 1288 O O . GLY A 1 168 ? -0.498 -8.238 10.415 1.00 78.31 168 GLY A O 1
ATOM 1289 N N . LEU A 1 169 ? -2.371 -7.838 9.233 1.00 81.69 169 LEU A N 1
ATOM 1290 C CA . LEU A 1 169 ? -1.975 -6.550 8.659 1.00 81.69 169 LEU A CA 1
ATOM 1291 C C . LEU A 1 169 ? -2.990 -5.456 9.004 1.00 81.69 169 LEU A C 1
ATOM 1293 O O . LEU A 1 169 ? -4.116 -5.730 9.415 1.00 81.69 169 LEU A O 1
ATOM 1297 N N . GLY A 1 170 ? -2.599 -4.200 8.790 1.00 79.19 170 GLY A N 1
ATOM 1298 C CA . GLY A 1 170 ? -3.559 -3.106 8.669 1.00 79.19 170 GLY A CA 1
ATOM 1299 C C . GLY A 1 170 ? -4.261 -3.119 7.308 1.00 79.19 170 GLY A C 1
ATOM 1300 O O . GLY A 1 170 ? -3.965 -3.933 6.431 1.00 79.19 170 GLY A O 1
ATOM 1301 N N . HIS A 1 171 ? -5.224 -2.219 7.131 1.00 85.12 171 HIS A N 1
ATOM 1302 C CA . HIS A 1 171 ? -6.060 -2.169 5.936 1.00 85.12 171 HIS A CA 1
ATOM 1303 C C . HIS A 1 171 ? -5.253 -1.910 4.653 1.00 85.12 171 HIS A C 1
ATOM 1305 O O . HIS A 1 171 ? -5.363 -2.675 3.693 1.00 85.12 171 HIS A O 1
ATOM 1311 N N . TYR A 1 172 ? -4.411 -0.875 4.638 1.00 81.75 172 TYR A N 1
ATOM 1312 C CA . TYR A 1 172 ? -3.541 -0.555 3.508 1.00 81.75 172 TYR A CA 1
ATOM 1313 C C . TYR A 1 172 ? -2.452 -1.611 3.323 1.00 81.75 172 TYR A C 1
ATOM 1315 O O . TYR A 1 172 ? -2.098 -1.923 2.190 1.00 81.75 172 TYR A O 1
ATOM 1323 N N . GLY A 1 173 ? -1.938 -2.195 4.405 1.00 87.25 173 GLY A N 1
ATOM 1324 C CA . GLY A 1 173 ? -0.998 -3.309 4.349 1.00 87.25 173 GLY A CA 1
ATOM 1325 C C . GLY A 1 173 ? -1.597 -4.504 3.613 1.00 87.25 173 GLY A C 1
ATOM 1326 O O . GLY A 1 173 ? -0.976 -5.033 2.690 1.00 87.25 173 GLY A O 1
ATOM 1327 N N . ALA A 1 174 ? -2.834 -4.871 3.951 1.00 90.56 174 ALA A N 1
ATOM 1328 C CA . ALA A 1 174 ? -3.579 -5.916 3.258 1.00 90.56 174 ALA A CA 1
ATOM 1329 C C . ALA A 1 174 ? -3.819 -5.563 1.784 1.00 90.56 174 ALA A C 1
ATOM 1331 O O . ALA A 1 174 ? -3.565 -6.401 0.918 1.00 90.56 174 ALA A O 1
ATOM 1332 N N . MET A 1 175 ? -4.228 -4.324 1.479 1.00 89.88 175 MET A N 1
ATOM 1333 C CA . MET A 1 175 ? -4.388 -3.860 0.093 1.00 89.88 175 MET A CA 1
ATOM 1334 C C . MET A 1 175 ? -3.088 -4.007 -0.701 1.00 89.88 175 MET A C 1
ATOM 1336 O O . MET A 1 175 ? -3.078 -4.603 -1.774 1.00 89.88 175 MET A O 1
ATOM 1340 N N . MET A 1 176 ? -1.968 -3.517 -0.173 1.00 91.38 176 MET A N 1
ATOM 1341 C CA . MET A 1 176 ? -0.688 -3.570 -0.878 1.00 91.38 176 MET A CA 1
ATOM 1342 C C . MET A 1 176 ? -0.171 -5.004 -1.042 1.00 91.38 176 MET A C 1
ATOM 1344 O O . MET A 1 176 ? 0.346 -5.348 -2.105 1.00 91.38 176 MET A O 1
ATOM 1348 N N . ALA A 1 177 ? -0.358 -5.860 -0.035 1.00 91.31 177 ALA A N 1
ATOM 1349 C CA . ALA A 1 177 ? 0.006 -7.270 -0.114 1.00 91.31 177 ALA A CA 1
ATOM 1350 C C . ALA A 1 177 ? -0.812 -8.016 -1.183 1.00 91.31 177 ALA A C 1
ATOM 1352 O O . ALA A 1 177 ? -0.248 -8.774 -1.974 1.00 91.31 177 ALA A O 1
ATOM 1353 N N . LEU A 1 178 ? -2.124 -7.769 -1.239 1.00 91.75 178 LEU A N 1
ATOM 1354 C CA . LEU A 1 178 ? -3.022 -8.368 -2.229 1.00 91.75 178 LEU A CA 1
ATOM 1355 C C . LEU A 1 178 ? -2.741 -7.848 -3.643 1.00 91.75 178 LEU A C 1
ATOM 1357 O O . LEU A 1 178 ? -2.672 -8.648 -4.574 1.00 91.75 178 LEU A O 1
ATOM 1361 N N . LEU A 1 179 ? -2.504 -6.543 -3.798 1.00 90.50 179 LEU A N 1
ATOM 1362 C CA . LEU A 1 179 ? -2.139 -5.915 -5.070 1.00 90.50 179 LEU A CA 1
ATOM 1363 C C . LEU A 1 179 ? -0.816 -6.468 -5.620 1.00 90.50 179 LEU A C 1
ATOM 1365 O O . LEU A 1 179 ? -0.718 -6.789 -6.801 1.00 90.50 179 LEU A O 1
ATOM 1369 N N . GLN A 1 180 ? 0.196 -6.627 -4.761 1.00 89.56 180 GLN A N 1
ATOM 1370 C CA . GLN A 1 180 ? 1.517 -7.135 -5.150 1.00 89.56 180 GLN A CA 1
ATOM 1371 C C . GLN A 1 180 ? 1.479 -8.591 -5.633 1.00 89.56 180 GLN A C 1
ATOM 1373 O O . GLN A 1 180 ? 2.263 -8.967 -6.504 1.00 89.56 180 GLN A O 1
ATOM 1378 N N . VAL A 1 181 ? 0.606 -9.413 -5.052 1.00 91.56 181 VAL A N 1
ATOM 1379 C CA . VAL A 1 181 ? 0.508 -10.851 -5.363 1.00 91.56 181 VAL A CA 1
ATOM 1380 C C . VAL A 1 181 ? -0.421 -11.118 -6.542 1.00 91.56 181 VAL A C 1
ATOM 1382 O O . VAL A 1 181 ? -0.270 -12.135 -7.213 1.00 91.56 181 VAL A O 1
ATOM 1385 N N . ASN A 1 182 ? -1.324 -10.184 -6.842 1.00 91.19 182 ASN A N 1
ATOM 1386 C CA . ASN A 1 182 ? -2.322 -10.321 -7.898 1.00 91.19 182 ASN A CA 1
ATOM 1387 C C . ASN A 1 182 ? -2.256 -9.172 -8.917 1.00 91.19 182 ASN A C 1
ATOM 1389 O O . ASN A 1 182 ? -3.293 -8.579 -9.204 1.00 91.19 182 ASN A O 1
ATOM 1393 N N . PRO A 1 183 ? -1.082 -8.821 -9.476 1.00 86.38 183 PRO A N 1
ATOM 1394 C CA . PRO A 1 183 ? -0.947 -7.642 -10.336 1.00 86.38 183 PRO A CA 1
ATOM 1395 C C . PRO A 1 183 ? -1.841 -7.718 -11.579 1.00 86.38 183 PRO A C 1
ATOM 1397 O O . PRO A 1 183 ? -2.392 -6.706 -12.002 1.00 86.38 183 PRO A O 1
ATOM 1400 N N . ASP A 1 184 ? -2.037 -8.924 -12.112 1.00 87.56 184 ASP A N 1
ATOM 1401 C CA . ASP A 1 184 ? -2.821 -9.156 -13.323 1.00 87.56 184 ASP A CA 1
ATOM 1402 C C . ASP A 1 184 ? -4.327 -8.973 -13.089 1.00 87.56 184 ASP A C 1
ATOM 1404 O O . ASP A 1 184 ? -5.063 -8.850 -14.054 1.00 87.56 184 ASP A O 1
ATOM 1408 N N . CYS A 1 185 ? -4.787 -8.896 -11.834 1.00 88.56 185 CYS A N 1
ATOM 1409 C CA . CYS A 1 185 ? -6.192 -8.676 -11.484 1.00 88.56 185 CYS A CA 1
ATOM 1410 C C . CYS A 1 185 ? -6.602 -7.202 -11.443 1.00 88.56 185 CYS A C 1
ATOM 1412 O O . CYS A 1 185 ? -7.782 -6.899 -11.246 1.00 88.56 185 CYS A O 1
ATOM 1414 N N . PHE A 1 186 ? -5.653 -6.284 -11.638 1.00 86.56 186 PHE A N 1
ATOM 1415 C CA . PHE A 1 186 ? -5.876 -4.844 -11.581 1.00 86.56 186 PHE A CA 1
ATOM 1416 C C . PHE A 1 186 ? -5.473 -4.204 -12.900 1.00 86.56 186 PHE A C 1
ATOM 1418 O O . PHE A 1 186 ? -4.338 -4.334 -13.357 1.00 86.56 186 PHE A O 1
ATOM 1425 N N . THR A 1 187 ? -6.396 -3.468 -13.515 1.00 77.81 187 THR A N 1
ATOM 1426 C CA . THR A 1 187 ? -6.124 -2.816 -14.803 1.00 77.81 187 THR A CA 1
ATOM 1427 C C . THR A 1 187 ? -5.010 -1.784 -14.633 1.00 77.81 187 THR A C 1
ATOM 1429 O O . THR A 1 187 ? -5.205 -0.775 -13.960 1.00 77.81 187 THR A O 1
ATOM 1432 N N . ASN A 1 188 ? -3.844 -2.020 -15.242 1.00 69.38 188 ASN A N 1
ATOM 1433 C CA . ASN A 1 188 ? -2.644 -1.181 -15.096 1.00 69.38 188 ASN A CA 1
ATOM 1434 C C . ASN A 1 188 ? -2.181 -0.998 -13.635 1.00 69.38 188 ASN A C 1
ATOM 1436 O O . ASN A 1 188 ? -1.611 0.039 -13.291 1.00 69.38 188 ASN A O 1
ATOM 1440 N N . GLY A 1 189 ? -2.455 -1.977 -12.764 1.00 70.50 189 GLY A N 1
ATOM 1441 C CA . GLY A 1 189 ? -2.131 -1.896 -11.337 1.00 70.50 189 GLY A CA 1
ATOM 1442 C C . GLY A 1 189 ? -2.998 -0.914 -10.543 1.00 70.50 189 GLY A C 1
ATOM 1443 O O . GLY A 1 189 ? -2.656 -0.603 -9.405 1.00 70.50 189 GLY A O 1
ATOM 1444 N N . ASP A 1 190 ? -4.096 -0.422 -11.126 1.00 70.25 190 ASP A N 1
ATOM 1445 C CA . ASP A 1 190 ? -5.045 0.473 -10.467 1.00 70.25 190 ASP A CA 1
ATOM 1446 C C . ASP A 1 190 ? -5.886 -0.308 -9.436 1.00 70.25 190 ASP A C 1
ATOM 1448 O O . ASP A 1 190 ? -6.707 -1.146 -9.832 1.00 70.25 190 ASP A O 1
ATOM 1452 N N . PRO A 1 191 ? -5.740 -0.032 -8.125 1.00 73.62 191 PRO A N 1
ATOM 1453 C CA . PRO A 1 191 ? -6.469 -0.736 -7.071 1.00 73.62 191 PRO A CA 1
ATOM 1454 C C . PRO A 1 191 ? -7.993 -0.577 -7.161 1.00 73.62 191 PRO A C 1
ATOM 1456 O O . PRO A 1 191 ? -8.727 -1.361 -6.560 1.00 73.62 191 PRO A O 1
ATOM 1459 N N . GLN A 1 192 ? -8.482 0.432 -7.889 1.00 74.12 192 GLN A N 1
ATOM 1460 C CA . GLN A 1 192 ? -9.913 0.663 -8.093 1.00 74.12 192 GLN A CA 1
ATOM 1461 C C . GLN A 1 192 ? -10.487 -0.166 -9.251 1.00 74.12 192 GLN A C 1
ATOM 1463 O O . GLN A 1 192 ? -11.705 -0.276 -9.375 1.00 74.12 192 GLN A O 1
ATOM 1468 N N . LYS A 1 193 ? -9.636 -0.766 -10.095 1.00 78.31 193 LYS A N 1
ATOM 1469 C CA . LYS A 1 193 ? -10.035 -1.492 -11.314 1.00 78.31 193 LYS A CA 1
ATOM 1470 C C . LYS A 1 193 ? -9.735 -2.981 -11.222 1.00 78.31 193 LYS A C 1
ATOM 1472 O O . LYS A 1 193 ? -9.059 -3.553 -12.086 1.00 78.31 193 LYS A O 1
ATOM 1477 N N . LEU A 1 194 ? -10.246 -3.583 -10.157 1.00 85.00 194 LEU A N 1
ATOM 1478 C CA . LEU A 1 194 ? -10.256 -5.025 -9.965 1.00 85.00 194 LEU A CA 1
ATOM 1479 C C . LEU A 1 194 ? -11.196 -5.689 -10.984 1.00 85.00 194 LEU A C 1
ATOM 1481 O O . LEU A 1 194 ? -12.345 -5.272 -11.113 1.00 85.00 194 LEU A O 1
ATOM 1485 N N . HIS A 1 195 ? -10.720 -6.724 -11.675 1.00 86.00 195 HIS A N 1
ATOM 1486 C CA . HIS A 1 195 ? -11.524 -7.479 -12.649 1.00 86.00 195 HIS A CA 1
ATOM 1487 C C . HIS A 1 195 ? -11.483 -9.005 -12.462 1.00 86.00 195 HIS A C 1
ATOM 1489 O O . HIS A 1 195 ? -12.185 -9.721 -13.169 1.00 86.00 195 HIS A O 1
ATOM 1495 N N . CYS A 1 196 ? -10.684 -9.516 -11.524 1.00 84.62 196 CYS A N 1
ATOM 1496 C CA . CYS A 1 196 ? -10.734 -10.925 -11.133 1.00 84.62 196 CYS A CA 1
ATOM 1497 C C . CYS A 1 196 ? -11.890 -11.192 -10.163 1.00 84.62 196 CYS A C 1
ATOM 1499 O O . CYS A 1 196 ? -12.209 -10.344 -9.335 1.00 84.62 196 CYS A O 1
ATOM 1501 N N . GLU A 1 197 ? -12.444 -12.406 -10.204 1.00 81.56 197 GLU A N 1
ATOM 1502 C CA . GLU A 1 197 ? -13.481 -12.879 -9.270 1.00 81.56 197 GLU A CA 1
ATOM 1503 C C . GLU A 1 197 ? -12.910 -13.500 -7.984 1.00 81.56 197 GLU A C 1
ATOM 1505 O O . GLU A 1 197 ? -13.608 -13.630 -6.979 1.00 81.56 197 GLU A O 1
ATOM 1510 N N . ALA A 1 198 ? -11.622 -13.857 -7.981 1.00 84.75 198 ALA A N 1
ATOM 1511 C CA . ALA A 1 198 ? -10.902 -14.332 -6.803 1.00 84.75 198 ALA A CA 1
ATOM 1512 C C . ALA A 1 198 ? -9.441 -13.865 -6.827 1.00 84.75 198 ALA A C 1
ATOM 1514 O O . ALA A 1 198 ? -8.862 -13.684 -7.899 1.00 84.75 198 ALA A O 1
ATOM 1515 N N . LEU A 1 199 ? -8.841 -13.700 -5.644 1.00 89.06 199 LEU A N 1
ATOM 1516 C CA . LEU A 1 199 ? -7.434 -13.333 -5.487 1.00 89.06 199 LEU A CA 1
ATOM 1517 C C . LEU A 1 199 ? -6.648 -14.463 -4.814 1.00 89.06 199 LEU A C 1
ATOM 1519 O O . LEU A 1 199 ? -7.148 -15.164 -3.931 1.00 89.06 199 LEU A O 1
ATOM 1523 N N . ALA A 1 200 ? -5.386 -14.622 -5.194 1.00 91.00 200 ALA A N 1
ATOM 1524 C CA . ALA A 1 200 ? -4.434 -15.434 -4.454 1.00 91.00 200 ALA A CA 1
ATOM 1525 C C . ALA A 1 200 ? -4.075 -14.739 -3.133 1.00 91.00 200 ALA A C 1
ATOM 1527 O O . ALA A 1 200 ? -3.823 -13.528 -3.094 1.00 91.00 200 ALA A O 1
ATOM 1528 N N . CYS A 1 201 ? -4.034 -15.509 -2.045 1.00 89.88 201 CYS A N 1
ATOM 1529 C CA . CYS A 1 201 ? -3.638 -14.964 -0.755 1.00 89.88 201 CYS A CA 1
ATOM 1530 C C . CYS A 1 201 ? -2.129 -14.690 -0.699 1.00 89.88 201 CYS A C 1
ATOM 1532 O O . CYS A 1 201 ? -1.339 -15.492 -1.212 1.00 89.88 201 CYS A O 1
ATOM 1534 N N . PRO A 1 202 ? -1.694 -13.596 -0.050 1.00 88.88 202 PRO A N 1
ATOM 1535 C CA . PRO A 1 202 ? -0.279 -13.273 0.017 1.00 88.88 202 PRO A CA 1
ATOM 1536 C C . PRO A 1 202 ? 0.507 -14.267 0.886 1.00 88.88 202 PRO A C 1
ATOM 1538 O O . PRO A 1 202 ? 0.057 -14.610 1.980 1.00 88.88 202 PRO A O 1
ATOM 1541 N N . PRO A 1 203 ? 1.705 -14.709 0.458 1.00 85.12 203 PRO A N 1
ATOM 1542 C CA . PRO A 1 203 ? 2.563 -15.539 1.293 1.00 85.12 203 PRO A CA 1
ATOM 1543 C C . PRO A 1 203 ? 3.175 -14.713 2.434 1.00 85.12 203 PRO A C 1
ATOM 1545 O O . PRO A 1 203 ? 3.341 -13.498 2.318 1.00 85.12 203 PRO A O 1
ATOM 1548 N N . ALA A 1 204 ? 3.608 -15.382 3.508 1.00 79.75 204 ALA A N 1
ATOM 1549 C CA . ALA A 1 204 ? 4.159 -14.739 4.709 1.00 79.75 204 ALA A CA 1
ATOM 1550 C C . ALA A 1 204 ? 5.284 -13.724 4.422 1.00 79.75 204 ALA A C 1
ATOM 1552 O O . ALA A 1 204 ? 5.366 -12.686 5.073 1.00 79.75 204 ALA A O 1
ATOM 1553 N N . LEU A 1 205 ? 6.120 -13.984 3.408 1.00 74.56 205 LEU A N 1
ATOM 1554 C CA . LEU A 1 205 ? 7.180 -13.062 2.989 1.00 74.56 205 LEU A CA 1
ATOM 1555 C C . LEU A 1 205 ? 6.626 -11.694 2.548 1.00 74.56 205 LEU A C 1
ATOM 1557 O O . LEU A 1 205 ? 7.193 -10.663 2.900 1.00 74.56 205 LEU A O 1
ATOM 1561 N N . VAL A 1 206 ? 5.514 -11.685 1.806 1.00 78.88 206 VAL A N 1
ATOM 1562 C CA . VAL A 1 206 ? 4.852 -10.454 1.350 1.00 78.88 206 VAL A CA 1
ATOM 1563 C C . VAL A 1 206 ? 4.121 -9.782 2.508 1.00 78.88 206 VAL A C 1
ATOM 1565 O O . VAL A 1 206 ? 4.181 -8.563 2.628 1.00 78.88 206 VAL A O 1
ATOM 1568 N N . LEU A 1 207 ? 3.492 -10.555 3.398 1.00 81.19 207 LEU A N 1
ATOM 1569 C CA . LEU A 1 207 ? 2.846 -10.000 4.592 1.00 81.19 207 LEU A CA 1
ATOM 1570 C C . LEU A 1 207 ? 3.855 -9.211 5.444 1.00 81.19 207 LEU A C 1
ATOM 1572 O O . LEU A 1 207 ? 3.623 -8.049 5.763 1.00 81.19 207 LEU A O 1
ATOM 1576 N N . ASN A 1 208 ? 5.038 -9.779 5.700 1.00 73.94 208 ASN A N 1
ATOM 1577 C CA . ASN A 1 208 ? 6.098 -9.119 6.472 1.00 73.94 208 ASN A CA 1
ATOM 1578 C C . ASN A 1 208 ? 6.568 -7.785 5.865 1.00 73.94 208 ASN A C 1
ATOM 1580 O O . ASN A 1 208 ? 6.954 -6.873 6.596 1.00 73.94 208 ASN A O 1
ATOM 1584 N N . GLN A 1 209 ? 6.515 -7.642 4.538 1.00 74.25 209 GLN A N 1
ATOM 1585 C CA . GLN A 1 209 ? 6.887 -6.407 3.844 1.00 74.25 209 GLN A CA 1
ATOM 1586 C C . GLN A 1 209 ? 5.915 -5.250 4.137 1.00 74.25 209 GLN A C 1
ATOM 1588 O O . GLN A 1 209 ? 6.330 -4.085 4.144 1.00 74.25 209 GLN A O 1
ATOM 1593 N N . TRP A 1 210 ? 4.643 -5.566 4.388 1.00 84.38 210 TRP A N 1
ATOM 1594 C CA . TRP A 1 210 ? 3.549 -4.601 4.519 1.00 84.38 210 TRP A CA 1
ATOM 1595 C C . TRP A 1 210 ? 3.024 -4.435 5.950 1.00 84.38 210 TRP A C 1
ATOM 1597 O O . TRP A 1 210 ? 2.015 -3.769 6.153 1.00 84.38 210 TRP A O 1
ATOM 1607 N N . GLN A 1 211 ? 3.746 -4.959 6.945 1.00 75.81 211 GLN A N 1
ATOM 1608 C CA . GLN A 1 211 ? 3.448 -4.788 8.376 1.00 75.81 211 GLN A CA 1
ATOM 1609 C C . GLN A 1 211 ? 3.390 -3.312 8.805 1.00 75.81 211 GLN A C 1
ATOM 1611 O O . GLN A 1 211 ? 2.610 -2.928 9.672 1.00 75.81 211 GLN A O 1
ATOM 1616 N N . ASN A 1 212 ? 4.213 -2.453 8.192 1.00 74.56 212 ASN A N 1
ATOM 1617 C CA . ASN A 1 212 ? 4.187 -1.023 8.479 1.00 74.56 212 ASN A CA 1
ATOM 1618 C C . ASN A 1 212 ? 3.045 -0.348 7.708 1.00 74.56 212 ASN A C 1
ATOM 1620 O O . ASN A 1 212 ? 3.208 0.064 6.557 1.00 74.56 212 ASN A O 1
ATOM 1624 N N . GLU A 1 213 ? 1.909 -0.195 8.378 1.00 72.38 213 GLU A N 1
ATOM 1625 C CA . GLU A 1 213 ? 0.693 0.378 7.803 1.00 72.38 213 GLU A CA 1
ATOM 1626 C C . GLU A 1 213 ? 0.879 1.828 7.313 1.00 72.38 213 GLU A C 1
ATOM 1628 O O . GLU A 1 213 ? 0.321 2.208 6.287 1.00 72.38 213 GLU A O 1
ATOM 1633 N N . ALA A 1 214 ? 1.720 2.642 7.967 1.00 61.69 214 ALA A N 1
ATOM 1634 C CA . ALA A 1 214 ? 1.992 4.014 7.520 1.00 61.69 214 ALA A CA 1
ATOM 1635 C C . ALA A 1 214 ? 2.751 4.018 6.189 1.00 61.69 214 ALA A C 1
ATOM 1637 O O . ALA A 1 214 ? 2.435 4.785 5.276 1.00 61.69 214 ALA A O 1
ATOM 1638 N N . ARG A 1 215 ? 3.737 3.122 6.059 1.00 75.81 215 ARG A N 1
ATOM 1639 C CA . ARG A 1 215 ? 4.460 2.888 4.809 1.00 75.81 215 ARG A CA 1
ATOM 1640 C C . ARG A 1 215 ? 3.530 2.318 3.744 1.00 75.81 215 ARG A C 1
ATOM 1642 O O . ARG A 1 215 ? 3.662 2.723 2.596 1.00 75.81 215 ARG A O 1
ATOM 1649 N N . ALA A 1 216 ? 2.609 1.426 4.104 1.00 81.62 216 ALA A N 1
ATOM 1650 C CA . ALA A 1 216 ? 1.635 0.855 3.180 1.00 81.62 216 ALA A CA 1
ATOM 1651 C C . ALA A 1 216 ? 0.649 1.912 2.668 1.00 81.62 216 ALA A C 1
ATOM 1653 O O . ALA A 1 216 ? 0.483 2.040 1.462 1.00 81.62 216 ALA A O 1
ATOM 1654 N N . LYS A 1 217 ? 0.088 2.747 3.550 1.00 78.50 217 LYS A N 1
ATOM 1655 C CA . LYS A 1 217 ? -0.779 3.884 3.197 1.00 78.50 217 LYS A CA 1
ATOM 1656 C C . LYS A 1 217 ? -0.045 4.889 2.316 1.00 78.50 217 LYS A C 1
ATOM 1658 O O . LYS A 1 217 ? -0.553 5.303 1.279 1.00 78.50 217 LYS A O 1
ATOM 1663 N N . LEU A 1 218 ? 1.189 5.240 2.681 1.00 73.19 218 LEU A N 1
ATOM 1664 C CA . LEU A 1 218 ? 2.031 6.103 1.857 1.00 73.19 218 LEU A CA 1
ATOM 1665 C C . LEU A 1 218 ? 2.332 5.461 0.500 1.00 73.19 218 LEU A C 1
ATOM 1667 O O . LEU A 1 218 ? 2.311 6.160 -0.503 1.00 73.19 218 LEU A O 1
ATOM 1671 N N . ALA A 1 219 ? 2.604 4.157 0.451 1.00 78.12 219 ALA A N 1
ATOM 1672 C CA . ALA A 1 219 ? 2.822 3.422 -0.789 1.00 78.12 219 ALA A CA 1
ATOM 1673 C C . ALA A 1 219 ? 1.547 3.292 -1.623 1.00 78.12 219 ALA A C 1
ATOM 1675 O O . ALA A 1 219 ? 1.662 3.276 -2.835 1.00 78.12 219 ALA A O 1
ATOM 1676 N N . PHE A 1 220 ? 0.368 3.253 -1.008 1.00 78.69 220 PHE A N 1
ATOM 1677 C CA . PHE A 1 220 ? -0.922 3.231 -1.687 1.00 78.69 220 PHE A CA 1
ATOM 1678 C C . PHE A 1 220 ? -1.254 4.591 -2.314 1.00 78.69 220 PHE A C 1
ATOM 1680 O O . PHE A 1 220 ? -1.626 4.648 -3.475 1.00 78.69 220 PHE A O 1
ATOM 1687 N N . TYR A 1 221 ? -1.045 5.701 -1.598 1.00 67.44 221 TYR A N 1
ATOM 1688 C CA . TYR A 1 221 ? -1.249 7.045 -2.163 1.00 67.44 221 TYR A CA 1
ATOM 1689 C C . TYR A 1 221 ? -0.104 7.509 -3.078 1.00 67.44 221 TYR A C 1
ATOM 1691 O O . TYR A 1 221 ? -0.292 8.394 -3.910 1.00 67.44 221 TYR A O 1
ATOM 1699 N N . ARG A 1 222 ? 1.103 6.942 -2.923 1.00 66.00 222 ARG A N 1
ATOM 1700 C CA . ARG A 1 222 ? 2.220 7.118 -3.869 1.00 66.00 222 ARG A CA 1
ATOM 1701 C C . ARG A 1 222 ? 2.192 6.122 -5.012 1.00 66.00 222 ARG A C 1
ATOM 1703 O O . ARG A 1 222 ? 2.893 6.374 -5.993 1.00 66.00 222 ARG A O 1
ATOM 1710 N N . ALA A 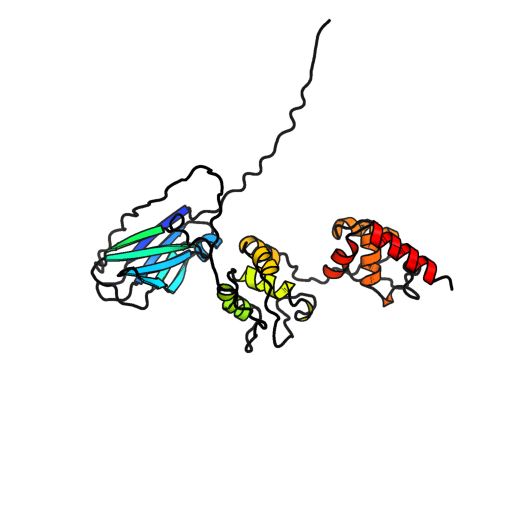1 223 ? 1.464 5.009 -4.889 1.00 55.53 223 ALA A N 1
ATOM 1711 C CA . ALA A 1 223 ? 1.097 4.201 -6.036 1.00 55.53 223 ALA A CA 1
ATOM 1712 C C . ALA A 1 223 ? 0.325 5.190 -6.892 1.00 55.53 223 ALA A C 1
ATOM 1714 O O . ALA A 1 223 ? -0.692 5.709 -6.433 1.00 55.53 223 ALA A O 1
ATOM 1715 N N . PRO A 1 224 ? 0.920 5.634 -8.005 1.00 46.28 224 PRO A N 1
ATOM 1716 C CA . PRO A 1 224 ? 0.405 6.792 -8.691 1.00 46.28 224 PRO A CA 1
ATOM 1717 C C . PRO A 1 224 ? -1.061 6.498 -8.988 1.00 46.28 224 PRO A C 1
ATOM 1719 O O . PRO A 1 224 ? -1.360 5.442 -9.543 1.00 46.28 224 PRO A O 1
ATOM 1722 N N . GLU A 1 225 ? -1.965 7.432 -8.675 1.00 44.97 225 GLU A N 1
ATOM 1723 C CA . GLU A 1 225 ? -3.061 7.650 -9.610 1.00 44.97 225 GLU A CA 1
ATOM 1724 C C . GLU A 1 225 ? -2.359 7.708 -10.959 1.00 44.97 225 GLU A C 1
ATOM 1726 O O . GLU A 1 225 ? -1.543 8.611 -11.189 1.00 44.97 225 GLU A O 1
ATOM 1731 N N . VAL A 1 226 ? -2.500 6.658 -11.770 1.00 50.66 226 VAL A N 1
ATOM 1732 C CA . VAL A 1 226 ? -1.784 6.563 -13.032 1.00 50.66 226 VAL A CA 1
ATOM 1733 C C . VAL A 1 226 ? -2.465 7.575 -13.941 1.00 50.66 226 VAL A C 1
ATOM 1735 O O . VAL A 1 226 ? -3.234 7.220 -14.828 1.00 50.66 226 VAL A O 1
ATOM 1738 N N . LYS A 1 227 ? -2.177 8.870 -13.741 1.00 49.19 227 LYS A N 1
ATOM 1739 C CA . LYS A 1 227 ? -2.101 9.791 -14.860 1.00 49.19 227 LYS A CA 1
ATOM 1740 C C . LYS A 1 227 ? -1.171 9.074 -15.822 1.00 49.19 227 LYS A C 1
ATOM 1742 O O . LYS A 1 227 ? -0.019 8.830 -15.433 1.00 49.19 227 LYS A O 1
ATOM 1747 N N . PRO A 1 228 ? -1.670 8.638 -16.992 1.00 55.97 228 PRO A N 1
ATOM 1748 C CA . PRO A 1 228 ? -0.844 7.923 -17.942 1.00 55.97 228 PRO A CA 1
ATOM 1749 C C . PRO A 1 228 ? 0.408 8.764 -18.115 1.00 55.97 228 PRO A C 1
ATOM 1751 O O . PRO A 1 228 ? 0.319 9.957 -18.426 1.00 55.97 228 PRO A O 1
ATOM 1754 N N . ARG A 1 229 ? 1.570 8.189 -17.772 1.00 67.94 229 ARG A N 1
ATOM 1755 C CA . ARG A 1 229 ? 2.821 8.916 -17.958 1.00 67.94 229 ARG A CA 1
ATOM 1756 C C . ARG A 1 229 ? 2.830 9.311 -19.426 1.00 67.94 229 ARG A C 1
ATOM 1758 O O . ARG A 1 229 ? 2.594 8.431 -20.258 1.00 67.94 229 ARG A O 1
ATOM 1765 N N . PRO A 1 230 ? 3.051 10.596 -19.742 1.00 79.31 230 PRO A N 1
ATOM 1766 C CA . PRO A 1 230 ? 3.057 11.013 -21.127 1.00 79.31 230 PRO A CA 1
ATOM 1767 C C . PRO A 1 230 ? 4.045 10.123 -21.872 1.00 79.31 230 PRO A C 1
ATOM 1769 O O . PRO A 1 230 ? 5.133 9.817 -21.354 1.00 79.31 230 PRO A O 1
ATOM 1772 N N . ALA A 1 231 ? 3.614 9.649 -23.039 1.00 87.31 231 ALA A N 1
ATOM 1773 C CA . ALA A 1 231 ? 4.427 8.787 -23.869 1.00 87.31 231 ALA A CA 1
ATOM 1774 C C . ALA A 1 231 ? 5.791 9.444 -24.104 1.00 87.31 231 ALA A C 1
ATOM 1776 O O . ALA A 1 231 ? 5.923 10.670 -24.189 1.00 87.31 231 ALA A O 1
ATOM 1777 N N . ILE A 1 232 ? 6.832 8.625 -24.168 1.00 92.00 232 ILE A N 1
ATOM 1778 C CA . ILE A 1 232 ? 8.178 9.108 -24.424 1.00 92.00 232 ILE A CA 1
ATOM 1779 C C . ILE A 1 232 ? 8.260 9.440 -25.910 1.00 92.00 232 ILE A C 1
ATOM 1781 O O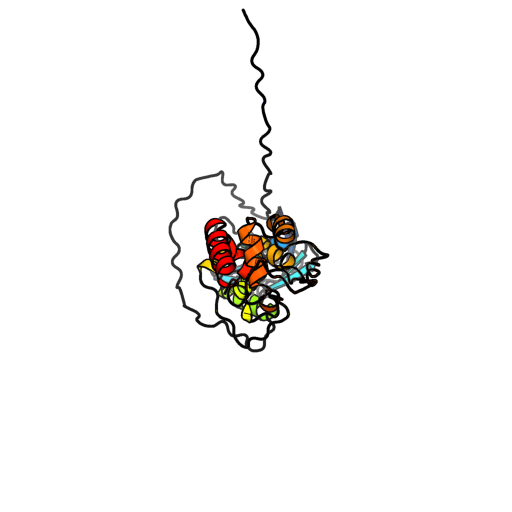 . ILE A 1 232 ? 8.378 8.546 -26.744 1.00 92.00 232 ILE A O 1
ATOM 1785 N N . VAL A 1 233 ? 8.178 10.727 -26.238 1.00 93.69 233 VAL A N 1
ATOM 1786 C CA . VAL A 1 233 ? 8.305 11.211 -27.616 1.00 93.69 233 VAL A CA 1
ATOM 1787 C C . VAL A 1 233 ? 9.757 11.074 -28.063 1.00 93.69 233 VAL A C 1
ATOM 1789 O O . VAL A 1 233 ? 10.670 11.572 -27.394 1.00 93.69 233 VAL A O 1
ATOM 1792 N N . MET A 1 234 ? 9.987 10.391 -29.181 1.00 92.06 234 MET A N 1
ATOM 1793 C CA . MET A 1 234 ? 11.334 10.140 -29.681 1.00 92.06 234 MET A CA 1
ATOM 1794 C C . MET A 1 234 ? 11.952 11.394 -30.296 1.00 92.06 234 MET A C 1
ATOM 1796 O O . MET A 1 234 ? 13.131 11.609 -30.064 1.00 92.06 234 MET A O 1
ATOM 1800 N N . ASP A 1 235 ? 11.185 12.240 -30.995 1.00 88.00 235 ASP A N 1
ATOM 1801 C CA . ASP A 1 235 ? 11.633 13.514 -31.603 1.00 88.00 235 ASP A CA 1
ATOM 1802 C C . ASP A 1 235 ? 13.054 13.442 -32.200 1.00 88.00 235 ASP A C 1
ATOM 1804 O O . ASP A 1 235 ? 13.989 14.112 -31.762 1.00 88.00 235 ASP A O 1
ATOM 1808 N N . LYS A 1 236 ? 13.253 12.509 -33.143 1.00 87.19 236 LYS A N 1
ATOM 1809 C CA . LYS A 1 236 ? 14.542 12.223 -33.813 1.00 87.19 236 LYS A CA 1
ATOM 1810 C C . LYS A 1 236 ? 15.692 11.778 -32.893 1.00 87.19 236 LYS A C 1
ATOM 1812 O O . LYS A 1 236 ? 16.816 11.593 -33.361 1.00 87.19 236 LYS A O 1
ATOM 1817 N N . ARG A 1 237 ? 15.449 11.559 -31.600 1.00 90.56 237 ARG A N 1
ATOM 1818 C CA . ARG A 1 237 ? 16.427 10.989 -30.667 1.00 90.56 237 ARG A CA 1
ATOM 1819 C C . ARG A 1 237 ? 16.577 9.494 -30.915 1.00 90.56 237 ARG A C 1
ATOM 1821 O O . ARG A 1 237 ? 15.625 8.791 -31.240 1.00 90.56 237 ARG A O 1
ATOM 1828 N N . SER A 1 238 ? 17.783 8.988 -30.691 1.00 93.31 238 SER A N 1
ATOM 1829 C CA . SER A 1 238 ? 18.024 7.548 -30.665 1.00 93.31 238 SER A CA 1
ATOM 1830 C C . SER A 1 238 ? 17.461 6.925 -29.385 1.00 93.31 238 SER A C 1
ATOM 1832 O O . SER A 1 238 ? 17.401 7.576 -28.334 1.00 93.31 238 SER A O 1
ATOM 1834 N N . LEU A 1 239 ? 17.131 5.629 -29.443 1.00 95.00 239 LEU A N 1
ATOM 1835 C CA . LEU A 1 239 ? 16.767 4.842 -28.259 1.00 95.00 239 LEU A CA 1
ATOM 1836 C C . LEU A 1 239 ? 17.818 4.985 -27.146 1.00 95.00 239 LEU A C 1
ATOM 1838 O O . LEU A 1 239 ? 17.474 5.098 -25.976 1.00 95.00 239 LEU A O 1
ATOM 1842 N N . TRP A 1 240 ? 19.097 5.053 -27.518 1.00 95.19 240 TRP A N 1
ATOM 1843 C CA . TRP A 1 240 ? 20.215 5.259 -26.602 1.00 95.19 240 TRP A CA 1
ATOM 1844 C C . TRP A 1 240 ? 20.153 6.577 -25.831 1.00 95.19 240 TRP A C 1
ATOM 1846 O O . TRP A 1 240 ? 20.390 6.586 -24.621 1.00 95.19 240 TRP A O 1
ATOM 1856 N N . SER A 1 241 ? 19.831 7.684 -26.506 1.00 94.31 241 SER A N 1
ATOM 1857 C CA . SER A 1 241 ? 19.680 8.978 -25.833 1.00 94.31 241 SER A CA 1
ATOM 1858 C C . SER A 1 241 ? 18.521 8.929 -24.842 1.00 94.31 241 SER A C 1
ATOM 1860 O O . SER A 1 241 ? 18.671 9.341 -23.697 1.00 94.31 241 SER A O 1
ATOM 1862 N N . VAL A 1 242 ? 17.388 8.366 -25.263 1.00 96.06 242 VAL A N 1
ATOM 1863 C CA . VAL A 1 242 ? 16.199 8.236 -24.415 1.00 96.06 242 VAL A CA 1
ATOM 1864 C C . VAL A 1 242 ? 16.463 7.333 -23.209 1.00 96.06 242 VAL A C 1
ATOM 1866 O O . VAL A 1 242 ? 16.111 7.687 -22.083 1.00 96.06 242 VAL A O 1
ATOM 1869 N N . ALA A 1 243 ? 17.120 6.192 -23.415 1.00 96.06 243 ALA A N 1
ATOM 1870 C CA . ALA A 1 243 ? 17.488 5.274 -22.344 1.00 96.06 243 ALA A CA 1
ATOM 1871 C C . ALA A 1 243 ? 18.406 5.951 -21.321 1.00 96.06 243 ALA A C 1
ATOM 1873 O O . ALA A 1 243 ? 18.176 5.827 -20.123 1.00 96.06 243 ALA A O 1
ATOM 1874 N N . ARG A 1 244 ? 19.398 6.733 -21.768 1.00 95.62 244 ARG A N 1
ATOM 1875 C CA . ARG A 1 244 ? 20.272 7.507 -20.873 1.00 95.62 244 ARG A CA 1
ATOM 1876 C C . ARG A 1 244 ? 19.479 8.492 -20.010 1.00 95.62 244 ARG A C 1
ATOM 1878 O O . ARG A 1 244 ? 19.695 8.534 -18.803 1.00 95.62 244 ARG A O 1
ATOM 1885 N N . ASP A 1 245 ? 18.569 9.251 -20.611 1.00 93.94 245 ASP A N 1
ATOM 1886 C CA . ASP A 1 245 ? 17.823 10.306 -19.911 1.00 93.94 245 ASP A CA 1
ATOM 1887 C C . ASP A 1 245 ? 16.784 9.731 -18.930 1.00 93.94 245 ASP A C 1
ATOM 1889 O O . ASP A 1 245 ? 16.402 10.364 -17.941 1.00 93.94 245 ASP A O 1
ATOM 1893 N N . THR A 1 246 ? 16.302 8.519 -19.206 1.00 93.69 246 THR A N 1
ATOM 1894 C CA . THR A 1 246 ? 15.282 7.845 -18.396 1.00 93.69 246 THR A CA 1
ATOM 1895 C C . THR A 1 246 ? 15.855 6.851 -17.388 1.00 93.69 246 THR A C 1
ATOM 1897 O O . THR A 1 246 ? 15.167 6.539 -16.416 1.00 93.69 246 THR A O 1
ATOM 1900 N N . ALA A 1 247 ? 17.114 6.427 -17.538 1.00 91.69 247 ALA A N 1
ATOM 1901 C CA . ALA A 1 247 ? 17.776 5.452 -16.670 1.00 91.69 247 ALA A CA 1
ATOM 1902 C C . ALA A 1 247 ? 17.690 5.818 -15.183 1.00 91.69 247 ALA A C 1
ATOM 1904 O O . ALA A 1 247 ? 17.224 5.015 -14.375 1.00 91.69 247 ALA A O 1
ATOM 1905 N N . THR A 1 248 ? 18.016 7.065 -14.827 1.00 84.12 248 THR A N 1
ATOM 1906 C CA . THR A 1 248 ? 17.940 7.548 -13.438 1.00 84.12 248 THR A CA 1
ATOM 1907 C C . THR A 1 248 ? 16.512 7.518 -12.893 1.00 84.12 248 THR A C 1
ATOM 1909 O O . THR A 1 248 ? 16.303 7.182 -11.732 1.00 84.12 248 THR A O 1
ATOM 1912 N N . LYS A 1 249 ? 15.507 7.808 -13.732 1.00 84.31 249 LYS A N 1
ATOM 1913 C CA . LYS A 1 249 ? 14.085 7.767 -13.340 1.00 84.31 249 LYS A CA 1
ATOM 1914 C C . LYS A 1 249 ? 13.583 6.337 -13.119 1.00 84.31 249 LYS A C 1
ATOM 1916 O O . LYS A 1 249 ? 12.617 6.146 -12.388 1.00 84.31 249 LYS A O 1
ATOM 1921 N N . MET A 1 250 ? 14.212 5.357 -13.767 1.00 87.38 250 MET A N 1
ATOM 1922 C CA . MET A 1 250 ? 13.918 3.931 -13.603 1.00 87.38 250 MET A CA 1
ATOM 1923 C C . MET A 1 250 ? 14.777 3.267 -12.515 1.00 87.38 250 MET A C 1
ATOM 1925 O O . MET A 1 250 ? 14.482 2.142 -12.128 1.00 87.38 250 MET A O 1
ATOM 1929 N N . GLY A 1 251 ? 15.833 3.930 -12.031 1.00 85.56 251 GLY A N 1
ATOM 1930 C CA . GLY A 1 251 ? 16.809 3.322 -11.122 1.00 85.56 251 GLY A CA 1
ATOM 1931 C C . GLY A 1 251 ? 17.652 2.227 -11.787 1.00 85.56 251 GLY A C 1
ATOM 1932 O O . GLY A 1 251 ? 18.054 1.278 -11.120 1.00 85.56 251 GLY A O 1
ATOM 1933 N N . LEU A 1 252 ? 17.888 2.332 -13.098 1.00 90.50 252 LEU A N 1
ATOM 1934 C CA . LEU A 1 252 ? 18.621 1.344 -13.891 1.00 90.50 252 LEU A CA 1
ATOM 1935 C C . LEU A 1 252 ? 19.930 1.916 -14.440 1.00 90.50 252 LEU A C 1
ATOM 1937 O O . LEU A 1 252 ? 20.107 3.130 -14.545 1.00 90.50 252 LEU A O 1
ATOM 1941 N N . GLY A 1 253 ? 20.834 1.022 -14.845 1.00 89.50 253 GLY A N 1
ATOM 1942 C CA . GLY A 1 253 ? 21.925 1.374 -15.748 1.00 89.50 253 GLY A CA 1
ATOM 1943 C C . GLY A 1 253 ? 21.422 1.633 -17.176 1.00 89.50 253 GLY A C 1
ATOM 1944 O O . GLY A 1 253 ? 20.231 1.509 -17.479 1.00 89.50 253 GLY A O 1
ATOM 1945 N N . ARG A 1 254 ? 22.328 2.034 -18.073 1.00 96.06 254 ARG A N 1
ATOM 1946 C CA . ARG A 1 254 ? 21.967 2.450 -19.439 1.00 96.06 254 ARG A CA 1
ATOM 1947 C C . ARG A 1 254 ? 21.420 1.283 -20.255 1.00 9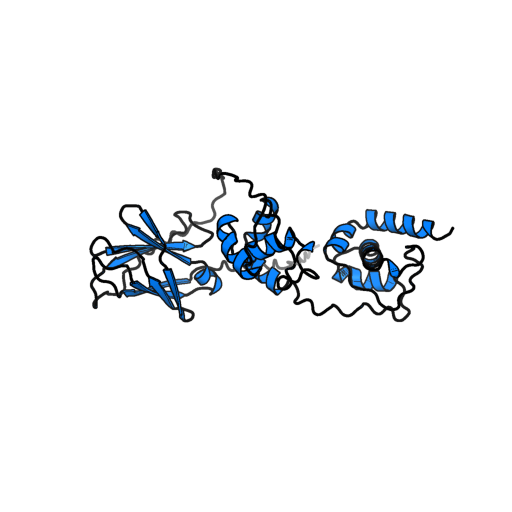6.06 254 ARG A C 1
ATOM 1949 O O . ARG A 1 254 ? 20.407 1.447 -20.934 1.00 96.06 254 ARG A O 1
ATOM 1956 N N . TYR A 1 255 ? 22.066 0.120 -20.180 1.00 94.75 255 TYR A N 1
ATOM 1957 C CA . TYR A 1 255 ? 21.577 -1.083 -20.851 1.00 94.75 255 TYR A CA 1
ATOM 1958 C C . TYR A 1 255 ? 20.286 -1.582 -20.207 1.00 94.75 255 TYR A C 1
ATOM 1960 O O . TYR A 1 255 ? 19.378 -1.982 -20.933 1.00 94.75 255 TYR A O 1
ATOM 1968 N N . GLY A 1 256 ? 20.171 -1.513 -18.877 1.00 93.94 256 GLY A N 1
ATOM 1969 C CA . GLY A 1 256 ? 18.940 -1.873 -18.176 1.00 93.94 256 GLY A CA 1
ATOM 1970 C C . GLY A 1 256 ? 17.736 -1.054 -18.650 1.00 93.94 256 GLY A C 1
ATOM 1971 O O . GLY A 1 256 ? 16.719 -1.616 -19.055 1.00 93.94 256 GLY A O 1
ATOM 1972 N N . ALA A 1 257 ? 17.872 0.274 -18.685 1.00 95.56 257 ALA A N 1
ATOM 1973 C CA . ALA A 1 257 ? 16.820 1.176 -19.156 1.00 95.56 257 ALA A CA 1
ATOM 1974 C C . ALA A 1 257 ? 16.464 0.945 -20.631 1.00 95.56 257 ALA A C 1
ATOM 1976 O O . ALA A 1 257 ? 15.288 0.911 -20.994 1.00 95.56 257 ALA A O 1
ATOM 1977 N N . LEU A 1 258 ? 17.474 0.732 -21.480 1.00 97.56 258 LEU A N 1
ATOM 1978 C CA . LEU A 1 258 ? 17.274 0.430 -22.895 1.00 97.56 258 LEU A CA 1
ATOM 1979 C C . LEU A 1 258 ? 16.477 -0.864 -23.075 1.00 97.56 258 LEU A C 1
ATOM 1981 O O . LEU A 1 258 ? 15.498 -0.888 -23.818 1.00 97.56 258 LEU A O 1
ATOM 1985 N N . MET A 1 259 ? 16.859 -1.930 -22.374 1.00 97.38 259 MET A N 1
ATOM 1986 C CA . MET A 1 259 ? 16.182 -3.219 -22.479 1.00 97.38 259 MET A CA 1
ATOM 1987 C C . MET A 1 259 ? 14.764 -3.184 -21.908 1.00 97.38 259 MET A C 1
ATOM 1989 O O . MET A 1 259 ? 13.863 -3.797 -22.483 1.00 97.38 259 MET A O 1
ATOM 1993 N N . ALA A 1 260 ? 14.541 -2.407 -20.847 1.00 93.88 260 ALA A N 1
ATOM 1994 C CA . ALA A 1 260 ? 13.207 -2.171 -20.316 1.00 93.88 260 ALA A CA 1
ATOM 1995 C C . ALA A 1 260 ? 12.300 -1.482 -21.349 1.00 93.88 260 ALA A C 1
ATOM 1997 O O . ALA A 1 260 ? 11.162 -1.909 -21.543 1.00 93.88 260 ALA A O 1
ATOM 1998 N N . LEU A 1 261 ? 12.810 -0.474 -22.066 1.00 96.44 261 LEU A N 1
ATOM 1999 C CA . LEU A 1 261 ? 12.079 0.195 -23.150 1.00 96.44 261 LEU A CA 1
ATOM 2000 C C . LEU A 1 261 ? 11.785 -0.744 -24.324 1.00 96.44 261 LEU A C 1
ATOM 2002 O O . LEU A 1 261 ? 10.682 -0.700 -24.866 1.00 96.44 261 LEU A O 1
ATOM 2006 N N . VAL A 1 262 ? 12.733 -1.612 -24.688 1.00 96.31 262 VAL A N 1
ATOM 2007 C CA . VAL A 1 262 ? 12.547 -2.600 -25.764 1.00 96.31 262 VAL A CA 1
ATOM 2008 C C . VAL A 1 262 ? 11.451 -3.597 -25.413 1.00 96.31 262 VAL A C 1
ATOM 2010 O O . VAL A 1 262 ? 10.542 -3.829 -26.207 1.00 96.31 262 VAL A O 1
ATOM 2013 N N . GLN A 1 263 ? 11.507 -4.155 -24.205 1.00 94.62 263 GLN A N 1
ATOM 2014 C CA . GLN A 1 263 ? 10.535 -5.145 -23.751 1.00 94.62 263 GLN A CA 1
ATOM 2015 C C . GLN A 1 263 ? 9.137 -4.552 -23.553 1.00 94.62 263 GLN A C 1
ATOM 2017 O O . GLN A 1 263 ? 8.152 -5.231 -23.825 1.00 94.62 263 GLN A O 1
ATOM 2022 N N . ALA A 1 264 ? 9.041 -3.298 -23.109 1.00 93.69 264 ALA A N 1
ATOM 2023 C CA . ALA A 1 264 ? 7.762 -2.612 -22.939 1.00 93.69 264 ALA A CA 1
ATOM 2024 C C . ALA A 1 264 ? 7.102 -2.207 -24.269 1.00 93.69 264 ALA A C 1
ATOM 2026 O O . ALA A 1 264 ? 5.921 -1.874 -24.285 1.00 93.69 264 ALA A O 1
ATOM 2027 N N . ASN A 1 265 ? 7.845 -2.219 -25.381 1.00 96.00 265 ASN A N 1
ATOM 2028 C CA . ASN A 1 265 ? 7.372 -1.736 -26.678 1.00 96.00 265 ASN A CA 1
ATOM 2029 C C . ASN A 1 265 ? 7.737 -2.712 -27.818 1.00 96.00 265 ASN A C 1
ATOM 2031 O O . ASN A 1 265 ? 8.430 -2.322 -28.760 1.00 96.00 265 ASN A O 1
ATOM 2035 N N . PRO A 1 266 ? 7.288 -3.982 -27.776 1.00 92.62 266 PRO A N 1
ATOM 2036 C CA . PRO A 1 266 ? 7.745 -5.022 -28.705 1.00 92.62 266 PRO A CA 1
ATOM 2037 C C . PRO A 1 266 ? 7.425 -4.721 -30.180 1.00 92.62 266 PRO A C 1
ATOM 2039 O O . PRO A 1 266 ? 8.193 -5.102 -31.059 1.00 92.62 266 PRO A O 1
ATOM 2042 N N . GLY A 1 267 ? 6.339 -3.991 -30.459 1.00 91.75 267 GLY A N 1
ATOM 2043 C CA . GLY A 1 267 ? 5.956 -3.577 -31.816 1.00 91.75 267 GLY A CA 1
ATOM 2044 C C . GLY A 1 267 ? 6.779 -2.420 -32.392 1.00 91.75 267 GLY A C 1
ATOM 2045 O O . GLY A 1 267 ? 6.641 -2.101 -33.568 1.00 91.75 267 GLY A O 1
ATOM 2046 N N . CYS A 1 268 ? 7.645 -1.796 -31.592 1.00 95.50 268 CYS A N 1
ATOM 2047 C CA . CYS A 1 268 ? 8.389 -0.608 -32.001 1.00 95.50 268 CYS A CA 1
ATOM 2048 C C . CYS A 1 268 ? 9.782 -0.896 -32.556 1.00 95.50 268 CYS A C 1
ATOM 2050 O O . CYS A 1 268 ? 10.457 0.039 -32.977 1.00 95.50 268 CYS A O 1
ATOM 2052 N N . PHE A 1 269 ? 10.214 -2.157 -32.599 1.00 94.50 269 PHE A N 1
ATOM 2053 C CA . PHE A 1 269 ? 11.557 -2.537 -33.035 1.00 94.50 269 PHE A CA 1
ATOM 2054 C C . PHE A 1 269 ? 11.483 -3.554 -34.168 1.00 94.50 269 PHE A C 1
ATOM 2056 O O . PHE A 1 269 ? 10.929 -4.643 -33.997 1.00 94.50 269 PHE A O 1
ATOM 2063 N N . ARG A 1 270 ? 12.063 -3.226 -35.328 1.00 91.06 270 ARG A N 1
ATOM 2064 C CA . ARG A 1 270 ? 12.058 -4.114 -36.500 1.00 91.06 270 ARG A CA 1
ATOM 2065 C C . ARG A 1 270 ? 12.734 -5.441 -36.145 1.00 91.06 270 ARG A C 1
ATOM 2067 O O . ARG A 1 270 ? 13.905 -5.463 -35.767 1.00 91.06 270 ARG A O 1
ATOM 2074 N N . SER A 1 271 ? 11.975 -6.533 -36.236 1.00 87.31 271 SER A N 1
ATOM 2075 C CA . SER A 1 271 ? 12.411 -7.886 -35.855 1.00 87.31 271 SER A CA 1
ATOM 2076 C C . SER A 1 271 ? 12.956 -7.980 -34.419 1.00 87.31 271 SER A C 1
ATOM 2078 O O . SER A 1 271 ? 13.842 -8.784 -34.135 1.00 87.31 271 SER A O 1
ATOM 2080 N N . GLY A 1 272 ? 12.476 -7.121 -33.510 1.00 86.69 272 GLY A N 1
ATOM 2081 C CA . GLY A 1 272 ? 12.938 -7.063 -32.120 1.00 86.69 272 GLY A CA 1
ATOM 2082 C C . GLY A 1 272 ? 14.364 -6.526 -31.939 1.00 86.69 272 GLY A C 1
ATOM 2083 O O . GLY A 1 272 ? 14.917 -6.630 -30.842 1.00 86.69 272 GLY A O 1
ATOM 2084 N N . ASN A 1 273 ? 14.982 -5.964 -32.984 1.00 90.25 273 ASN A N 1
ATOM 2085 C CA . ASN A 1 273 ? 16.332 -5.422 -32.897 1.00 90.25 273 ASN A CA 1
ATOM 2086 C C . ASN A 1 273 ? 16.302 -3.992 -32.320 1.00 90.25 273 ASN A C 1
ATOM 2088 O O . ASN A 1 273 ? 15.735 -3.088 -32.944 1.00 90.25 273 ASN A O 1
ATOM 2092 N N . PRO A 1 274 ? 16.958 -3.748 -31.172 1.00 91.62 274 PRO A N 1
ATOM 2093 C CA . PRO A 1 274 ? 16.918 -2.458 -30.485 1.00 91.62 274 PRO A CA 1
ATOM 2094 C C . PRO A 1 274 ? 17.551 -1.300 -31.274 1.00 91.62 274 PRO A C 1
ATOM 2096 O O . PRO A 1 274 ? 17.322 -0.141 -30.937 1.00 91.62 274 PRO A O 1
ATOM 2099 N N . ASN A 1 275 ? 18.330 -1.583 -32.323 1.00 92.12 275 ASN A N 1
ATOM 2100 C CA . ASN A 1 275 ? 18.932 -0.553 -33.175 1.00 92.12 275 ASN A CA 1
ATOM 2101 C C . ASN A 1 275 ? 17.985 -0.041 -34.275 1.00 92.12 275 ASN A C 1
ATOM 2103 O O . ASN A 1 275 ? 18.291 0.967 -34.907 1.00 92.12 275 ASN A O 1
ATOM 2107 N N . TYR A 1 276 ? 16.840 -0.697 -34.496 1.00 92.25 276 TYR A N 1
ATOM 2108 C CA . TYR A 1 276 ? 15.891 -0.360 -35.561 1.00 92.25 276 TYR A CA 1
ATOM 2109 C C . TYR A 1 276 ? 14.519 0.011 -34.990 1.00 92.25 276 TYR A C 1
ATOM 2111 O O . TYR A 1 276 ? 13.535 -0.713 -35.158 1.00 92.25 276 TYR A O 1
ATOM 2119 N N . LEU A 1 277 ? 14.468 1.147 -34.295 1.00 93.62 277 LEU A N 1
ATOM 2120 C CA . LEU A 1 277 ? 13.233 1.728 -33.773 1.00 93.62 277 LEU A CA 1
ATOM 2121 C C . LEU A 1 277 ? 12.374 2.310 -34.912 1.00 93.62 277 LEU A C 1
ATOM 2123 O O . LEU A 1 277 ? 12.887 3.059 -35.740 1.00 93.62 277 LEU A O 1
ATOM 2127 N N . ILE A 1 278 ? 11.077 1.989 -34.929 1.00 94.62 278 ILE A N 1
ATOM 2128 C CA . ILE A 1 278 ? 10.108 2.456 -35.941 1.00 94.62 278 ILE A CA 1
ATOM 2129 C C . ILE A 1 278 ? 8.958 3.299 -35.370 1.00 94.62 278 ILE A C 1
ATOM 2131 O O . ILE A 1 278 ? 8.240 3.934 -36.134 1.00 94.62 278 ILE A O 1
ATOM 2135 N N . CYS A 1 279 ? 8.772 3.320 -34.048 1.00 93.44 279 CYS A N 1
ATOM 2136 C CA . CYS A 1 279 ? 7.753 4.153 -33.407 1.00 93.44 279 CYS A CA 1
ATOM 2137 C C . CYS A 1 279 ? 8.272 5.563 -33.108 1.00 93.44 279 CYS A C 1
ATOM 2139 O O . CYS A 1 279 ? 9.418 5.742 -32.695 1.00 93.44 279 CYS A O 1
ATOM 2141 N N . GLU A 1 280 ? 7.384 6.553 -33.206 1.00 94.56 280 GLU A N 1
ATOM 2142 C CA . GLU A 1 280 ? 7.655 7.936 -32.786 1.00 94.56 280 GLU A CA 1
ATOM 2143 C C . GLU A 1 280 ? 7.463 8.154 -31.278 1.00 94.56 280 GLU A C 1
ATOM 2145 O O . GLU A 1 280 ? 7.951 9.138 -30.717 1.00 94.56 280 GLU A O 1
ATOM 2150 N N . GLN A 1 281 ? 6.760 7.236 -30.614 1.00 94.50 281 GLN A N 1
ATOM 2151 C CA . GLN A 1 281 ? 6.460 7.287 -29.189 1.00 94.50 281 GLN A CA 1
ATOM 2152 C C . GLN A 1 281 ? 6.677 5.920 -28.543 1.00 94.50 281 GLN A C 1
ATOM 2154 O O . GLN A 1 281 ? 6.388 4.889 -29.148 1.00 94.50 281 GLN A O 1
ATOM 2159 N N . LEU A 1 282 ? 7.166 5.921 -27.303 1.00 95.62 282 LEU A N 1
ATOM 2160 C CA . LEU A 1 282 ? 7.322 4.718 -26.488 1.00 95.62 282 LEU A CA 1
ATOM 2161 C C . LEU A 1 282 ? 6.506 4.828 -25.201 1.00 95.62 282 LEU A C 1
ATOM 2163 O O . LEU A 1 282 ? 6.496 5.865 -24.532 1.00 95.62 282 LEU A O 1
ATOM 2167 N N . SER A 1 283 ? 5.873 3.727 -24.819 1.00 93.56 283 SER A N 1
ATOM 2168 C CA . SER A 1 283 ? 5.266 3.554 -23.506 1.00 93.56 283 SER A CA 1
ATOM 2169 C C . SER A 1 283 ? 6.344 3.388 -22.440 1.00 93.56 283 SER A C 1
ATOM 2171 O O . SER A 1 283 ? 7.409 2.803 -22.675 1.00 93.56 283 SER A O 1
ATOM 2173 N N . TRP A 1 284 ? 6.059 3.904 -21.247 1.00 91.38 284 TRP A N 1
ATOM 2174 C CA . TRP A 1 284 ? 6.923 3.698 -20.091 1.00 91.38 284 TRP A CA 1
ATOM 2175 C C . TRP A 1 284 ? 6.905 2.224 -19.664 1.00 91.38 284 TRP A C 1
ATOM 2177 O O . TRP A 1 284 ? 5.826 1.640 -19.599 1.00 91.38 284 TRP A O 1
ATOM 2187 N N . PRO A 1 285 ? 8.060 1.624 -19.323 1.00 89.06 285 PRO A N 1
ATOM 2188 C CA . PRO A 1 285 ? 8.097 0.258 -18.819 1.00 89.06 285 PRO A CA 1
ATOM 2189 C C . PRO A 1 285 ? 7.415 0.140 -17.456 1.00 89.06 285 PRO A C 1
ATOM 2191 O O . PRO A 1 285 ? 7.605 0.986 -16.578 1.00 89.06 285 PRO A O 1
ATOM 2194 N N . GLU A 1 286 ? 6.666 -0.942 -17.262 1.00 82.75 286 GLU A N 1
ATOM 2195 C CA . GLU A 1 286 ? 6.088 -1.296 -15.966 1.00 82.75 286 GLU A CA 1
ATOM 2196 C C . GLU A 1 286 ? 7.171 -1.669 -14.946 1.00 82.75 286 GLU A C 1
ATOM 2198 O O . GLU A 1 286 ? 8.261 -2.127 -15.300 1.00 82.75 286 GLU A O 1
ATOM 2203 N N . ALA A 1 287 ? 6.852 -1.559 -13.653 1.00 78.00 287 ALA A N 1
ATOM 2204 C CA . ALA A 1 287 ? 7.784 -1.880 -12.569 1.00 78.00 287 ALA A CA 1
ATOM 2205 C C . ALA A 1 287 ? 8.337 -3.316 -12.655 1.00 78.00 287 ALA A C 1
ATOM 2207 O O . ALA A 1 287 ? 9.515 -3.535 -12.375 1.00 78.00 287 ALA A O 1
ATOM 2208 N N . LYS A 1 288 ? 7.522 -4.283 -13.103 1.00 81.31 288 LYS A N 1
ATOM 2209 C CA . LYS A 1 288 ? 7.943 -5.677 -13.326 1.00 81.31 288 LYS A CA 1
ATOM 2210 C C . LYS A 1 288 ? 9.031 -5.780 -14.400 1.00 81.31 288 LYS A C 1
ATOM 2212 O O . LYS A 1 288 ? 10.014 -6.493 -14.208 1.00 81.31 288 LYS A O 1
ATOM 2217 N N . ILE A 1 289 ? 8.888 -5.035 -15.500 1.00 84.44 289 ILE A N 1
ATOM 2218 C CA . ILE A 1 289 ? 9.882 -4.974 -16.581 1.00 84.44 289 ILE A CA 1
ATOM 2219 C C . ILE A 1 289 ? 11.153 -4.273 -16.088 1.00 84.44 289 ILE A C 1
ATOM 2221 O O . ILE A 1 289 ? 12.251 -4.766 -16.327 1.00 84.44 289 ILE A O 1
ATOM 2225 N N . ILE A 1 290 ? 11.021 -3.164 -15.353 1.00 83.06 290 ILE A N 1
ATOM 2226 C CA . ILE A 1 290 ? 12.163 -2.446 -14.761 1.00 83.06 290 ILE A CA 1
ATOM 2227 C C . ILE A 1 290 ? 12.955 -3.375 -13.829 1.00 83.06 290 ILE A C 1
ATOM 2229 O O . ILE A 1 290 ? 14.170 -3.495 -13.967 1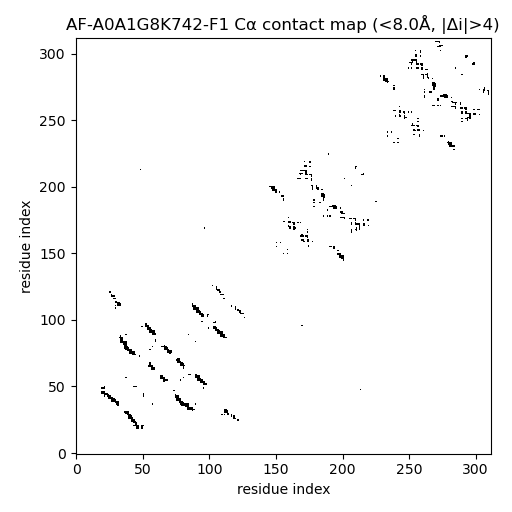.00 83.06 290 ILE A O 1
ATOM 2233 N N . GLY A 1 291 ? 12.270 -4.083 -12.926 1.00 72.19 291 GLY A N 1
ATOM 2234 C CA . GLY A 1 291 ? 12.895 -5.013 -11.985 1.00 72.19 291 GLY A CA 1
ATOM 2235 C C . GLY A 1 291 ? 13.635 -6.166 -12.668 1.00 72.19 291 GLY A C 1
ATOM 2236 O O . GLY A 1 291 ? 14.689 -6.577 -12.188 1.00 72.19 291 GLY A O 1
ATOM 2237 N N . HIS A 1 292 ? 13.137 -6.641 -13.816 1.00 85.31 292 HIS A N 1
ATOM 2238 C CA . HIS A 1 292 ? 13.801 -7.679 -14.611 1.00 85.31 292 HIS A CA 1
ATOM 2239 C C . HIS A 1 292 ? 15.172 -7.233 -15.156 1.00 85.31 292 HIS A C 1
ATOM 2241 O O . HIS A 1 292 ? 16.079 -8.054 -15.289 1.00 85.31 292 HIS A O 1
ATOM 2247 N N . TRP A 1 293 ? 15.349 -5.935 -15.426 1.00 91.81 293 TRP A N 1
ATOM 2248 C CA . TRP A 1 293 ? 16.562 -5.367 -16.028 1.00 91.81 293 TRP A CA 1
ATOM 2249 C C . TRP A 1 293 ? 17.493 -4.660 -15.034 1.00 91.81 293 TRP A C 1
ATOM 2251 O O . TRP A 1 293 ? 18.332 -3.854 -15.437 1.00 91.81 293 TRP A O 1
ATOM 2261 N N . ASN A 1 294 ? 17.396 -4.979 -13.741 1.00 83.06 294 ASN A N 1
ATOM 2262 C CA . ASN A 1 294 ? 18.240 -4.385 -12.695 1.00 83.06 294 ASN A CA 1
ATOM 2263 C C . ASN A 1 294 ? 19.739 -4.750 -12.801 1.00 83.06 294 ASN A C 1
ATOM 2265 O O . ASN A 1 294 ? 20.589 -4.052 -12.251 1.00 83.06 294 ASN A O 1
ATOM 2269 N N . SER A 1 295 ? 20.078 -5.822 -13.524 1.00 90.81 295 SER A N 1
ATOM 2270 C CA . SER A 1 295 ? 21.452 -6.268 -13.763 1.00 90.81 295 SER A CA 1
ATOM 2271 C C . SER A 1 295 ? 21.982 -5.713 -15.085 1.00 90.81 295 SER A C 1
ATOM 2273 O O . SER A 1 295 ? 21.670 -6.230 -16.160 1.00 90.81 295 SER A O 1
ATOM 2275 N N . GLU A 1 296 ? 22.853 -4.704 -15.012 1.00 93.00 296 GLU A N 1
ATOM 2276 C CA . GLU A 1 296 ? 23.445 -4.066 -16.199 1.00 93.00 296 GLU A CA 1
ATOM 2277 C C . GLU A 1 296 ? 24.231 -5.062 -17.072 1.00 93.00 296 GLU A C 1
ATOM 2279 O O . GLU A 1 296 ? 24.180 -5.001 -18.299 1.00 93.00 296 GLU A O 1
ATOM 2284 N N . VAL A 1 297 ? 24.914 -6.029 -16.449 1.00 92.00 297 VAL A N 1
ATOM 2285 C CA . VAL A 1 297 ? 25.669 -7.079 -17.155 1.00 92.00 297 VAL A CA 1
ATOM 2286 C C . VAL A 1 297 ? 24.731 -7.972 -17.970 1.00 92.00 297 VAL A C 1
ATOM 2288 O O . VAL A 1 297 ? 24.987 -8.239 -19.147 1.00 92.00 297 VAL A O 1
ATOM 2291 N N . SER A 1 298 ? 23.620 -8.401 -17.368 1.00 91.19 298 SER A N 1
ATOM 2292 C CA . SER A 1 298 ? 22.622 -9.243 -18.038 1.00 91.19 298 SER A CA 1
ATOM 2293 C C . SER A 1 298 ? 21.909 -8.479 -19.154 1.00 91.19 298 SER A C 1
ATOM 2295 O O . SER A 1 298 ? 21.734 -9.010 -20.255 1.00 91.19 298 SER A O 1
ATOM 2297 N N . ALA A 1 299 ? 21.570 -7.210 -18.904 1.00 95.31 299 ALA A N 1
ATOM 2298 C CA . ALA A 1 299 ? 20.959 -6.324 -19.887 1.00 95.31 299 ALA A CA 1
ATOM 2299 C C . ALA A 1 299 ? 21.874 -6.100 -21.099 1.00 95.31 299 ALA A C 1
ATOM 2301 O O . ALA A 1 299 ? 21.436 -6.250 -22.241 1.00 95.31 299 ALA A O 1
ATOM 2302 N N . LYS A 1 300 ? 23.167 -5.838 -20.866 1.00 95.81 300 LYS A N 1
ATOM 2303 C CA . LYS A 1 300 ? 24.165 -5.695 -21.933 1.00 95.81 300 LYS A CA 1
ATOM 2304 C C . LYS A 1 300 ? 24.288 -6.963 -22.773 1.00 95.81 300 LYS A C 1
ATOM 2306 O O . LYS A 1 300 ? 24.204 -6.895 -23.999 1.00 95.81 300 LYS A O 1
ATOM 2311 N N . LYS A 1 301 ? 24.411 -8.128 -22.130 1.00 93.25 301 LYS A N 1
ATOM 2312 C CA . LYS A 1 301 ? 24.488 -9.417 -22.834 1.00 93.25 301 LYS A CA 1
ATOM 2313 C C . LYS A 1 301 ? 23.254 -9.659 -23.710 1.00 93.25 301 LYS A C 1
ATOM 2315 O O . LYS A 1 301 ? 23.382 -10.107 -24.851 1.00 93.25 301 LYS A O 1
ATOM 2320 N N . ARG A 1 302 ? 22.053 -9.344 -23.208 1.00 94.00 302 ARG A N 1
ATOM 2321 C CA . ARG A 1 302 ? 20.817 -9.463 -23.996 1.00 94.00 302 ARG A CA 1
ATOM 2322 C C . ARG A 1 302 ? 20.803 -8.497 -25.178 1.00 94.00 302 ARG A C 1
ATOM 2324 O O . ARG A 1 302 ? 20.467 -8.923 -26.282 1.00 94.00 302 ARG A O 1
ATOM 2331 N N . PHE A 1 303 ? 21.176 -7.239 -24.965 1.00 94.62 303 PHE A N 1
ATOM 2332 C CA . PHE A 1 303 ? 21.250 -6.240 -26.029 1.00 94.62 303 PHE A CA 1
ATOM 2333 C C . PHE A 1 303 ? 22.163 -6.695 -27.173 1.00 94.62 303 PHE A C 1
ATOM 2335 O O . PHE A 1 303 ? 21.772 -6.637 -28.340 1.00 94.62 303 PHE A O 1
ATOM 2342 N N . GLU A 1 304 ? 23.359 -7.190 -26.849 1.00 94.06 304 GLU A N 1
ATOM 2343 C CA . GLU A 1 304 ? 24.315 -7.686 -27.845 1.00 94.06 304 GLU A CA 1
ATOM 2344 C C . GLU A 1 304 ? 23.748 -8.876 -28.629 1.00 94.06 304 GLU A C 1
ATOM 2346 O O . GLU A 1 304 ? 23.923 -8.958 -29.846 1.00 94.06 304 GLU A O 1
ATOM 2351 N N . SER A 1 305 ? 23.024 -9.773 -27.952 1.00 92.88 305 SER A N 1
ATOM 2352 C CA . SER A 1 305 ? 22.351 -10.905 -28.595 1.00 92.88 305 SER A CA 1
ATOM 2353 C C . SER A 1 305 ? 21.276 -10.457 -29.588 1.00 92.88 305 SER A C 1
ATOM 2355 O O . SER A 1 305 ? 21.206 -11.007 -30.684 1.00 92.88 305 SER A O 1
ATOM 2357 N N . LEU A 1 306 ? 20.443 -9.476 -29.227 1.00 89.25 306 LEU A N 1
ATOM 2358 C CA . LEU A 1 306 ? 19.377 -8.975 -30.106 1.00 89.25 306 LEU A CA 1
ATOM 2359 C C . LEU A 1 306 ? 19.931 -8.145 -31.267 1.00 89.25 306 LEU A C 1
ATOM 2361 O O . LEU A 1 306 ? 19.450 -8.249 -32.393 1.00 89.25 306 LEU A O 1
ATOM 2365 N N . SER A 1 307 ? 20.982 -7.366 -31.011 1.00 88.50 307 SER A N 1
ATOM 2366 C CA . SER A 1 307 ? 21.628 -6.533 -32.030 1.00 88.50 307 SER A CA 1
ATOM 2367 C C . SER A 1 307 ? 22.236 -7.367 -33.157 1.00 88.50 307 SER A C 1
ATOM 2369 O O . SER A 1 307 ? 22.186 -6.962 -34.315 1.00 88.50 307 SER A O 1
ATOM 2371 N N . LYS A 1 308 ? 22.769 -8.551 -32.828 1.00 87.81 308 LYS A N 1
ATOM 2372 C CA . LYS A 1 308 ? 23.334 -9.496 -33.803 1.00 87.81 308 LYS A CA 1
ATOM 2373 C C . LYS A 1 308 ? 22.268 -10.268 -34.586 1.00 87.81 308 LYS A C 1
ATOM 2375 O O . LYS A 1 308 ? 22.541 -10.707 -35.697 1.00 87.81 308 LYS A O 1
ATOM 2380 N N . ALA A 1 309 ? 21.073 -10.448 -34.022 1.00 75.56 309 ALA A N 1
ATOM 2381 C CA . ALA A 1 309 ? 20.020 -11.260 -34.629 1.00 75.56 309 ALA A CA 1
ATOM 2382 C C . ALA A 1 309 ? 19.347 -10.586 -35.839 1.00 75.56 309 ALA A C 1
ATOM 2384 O O . ALA A 1 309 ? 18.925 -11.282 -36.753 1.00 75.56 309 ALA A O 1
ATOM 2385 N N . GLY A 1 310 ? 19.278 -9.250 -35.879 1.00 61.00 310 GLY A N 1
ATOM 2386 C CA . GLY A 1 310 ? 18.614 -8.508 -36.962 1.00 61.00 310 GLY A CA 1
ATOM 2387 C C . GLY A 1 310 ? 19.511 -8.096 -38.136 1.00 61.00 310 GLY A C 1
ATOM 2388 O O . GLY A 1 310 ? 19.198 -7.108 -38.789 1.00 61.00 310 GLY A O 1
ATOM 2389 N N . VAL A 1 311 ? 20.639 -8.780 -38.356 1.00 56.50 311 VAL A N 1
ATOM 2390 C CA . VAL A 1 311 ? 21.555 -8.563 -39.503 1.00 56.50 311 VAL A CA 1
ATOM 2391 C C . VAL A 1 311 ? 21.460 -9.726 -40.513 1.00 56.50 311 VAL A C 1
ATOM 2393 O O . VAL A 1 311 ? 22.325 -9.891 -41.364 1.00 56.50 311 VAL A O 1
ATOM 2396 N N . ARG A 1 312 ? 20.422 -10.562 -40.411 1.00 50.28 312 ARG A N 1
ATOM 2397 C CA . ARG A 1 312 ? 20.146 -11.662 -41.344 1.00 50.28 312 ARG A CA 1
ATOM 2398 C C . ARG A 1 312 ? 18.877 -11.402 -42.129 1.00 50.28 312 ARG A C 1
ATOM 2400 O O . ARG A 1 312 ? 17.937 -10.846 -41.518 1.00 50.28 312 ARG A O 1
#